Protein AF-A0A0F6W9D9-F1 (afdb_monomer_lite)

Sequence (257 aa):
MDTTDESSDTPKRSKRAVKAETTSAEASLATASETTEAAPSAETPAAPPAEITETAETEARVDAAPATTEPTESATAESAMAAESTSSPGTVPAEPISDRRRLQAELEALEKKQAELRRALTIADHPDLADAIRVVEGRAYAVTRAEAKMAQGLSKGEERRRETLEKKLSAARAKRDEIDAQIAELERELAPLGEERMRAFEQERRAALEALVSVLGAHDAAFAAAGIDVAALVPELARWTPELRTVAEEIVARGKA

Secondary structure (DSSP, 8-state):
---------------------------------------------------------------------------------------------S-HHHHHHHHHHHHHHHHHHHHHHHHHHHHHH-HHHHHHHHHHHHHHHHHHHHHHHHHT-S-HHHHHHHHHHHHHHHHHHHHHHHHHHHHHHHHHHHHHHHHHHHHHHHHHHHHHHHHHHHHHHHHHHHHHHHT--HHHH-HHHHHHHHHHHHHHHHHHHHTT-

Structure (mmCIF, N/CA/C/O backbone):
data_AF-A0A0F6W9D9-F1
#
_entry.id   AF-A0A0F6W9D9-F1
#
loop_
_atom_site.group_PDB
_atom_site.id
_atom_site.type_symbol
_atom_site.label_atom_id
_atom_site.label_alt_id
_atom_site.label_comp_id
_atom_site.label_asym_id
_atom_site.label_entity_id
_atom_site.label_seq_id
_atom_site.pdbx_PDB_ins_code
_atom_site.Cartn_x
_atom_site.Cartn_y
_atom_site.Cartn_z
_atom_site.occupancy
_atom_site.B_iso_or_equiv
_atom_site.auth_seq_id
_atom_site.auth_comp_id
_atom_site.auth_asym_id
_atom_site.auth_atom_id
_atom_site.pdbx_PDB_model_num
ATOM 1 N N . MET A 1 1 ? 63.233 5.229 36.877 1.00 42.25 1 MET A N 1
ATOM 2 C CA . MET A 1 1 ? 64.078 4.238 37.564 1.00 42.25 1 MET A CA 1
ATOM 3 C C . MET A 1 1 ? 63.132 3.139 38.002 1.00 42.25 1 MET A C 1
ATOM 5 O O . MET A 1 1 ? 62.477 3.276 39.022 1.00 42.25 1 MET A O 1
ATOM 9 N N . ASP A 1 2 ? 62.690 2.326 37.048 1.00 42.59 2 ASP A N 1
ATOM 10 C CA . ASP A 1 2 ? 63.390 1.107 36.607 1.00 42.59 2 ASP A CA 1
ATOM 11 C C . ASP A 1 2 ? 63.558 0.137 37.766 1.00 42.59 2 ASP A C 1
ATOM 13 O O . ASP A 1 2 ? 64.438 0.336 38.593 1.00 42.59 2 ASP A O 1
ATOM 17 N N . THR A 1 3 ? 62.700 -0.880 37.805 1.00 52.09 3 THR A N 1
ATOM 18 C CA . THR A 1 3 ? 63.117 -2.262 37.531 1.00 52.09 3 THR A CA 1
ATOM 19 C C . THR A 1 3 ? 61.879 -3.107 37.229 1.00 52.09 3 THR A C 1
ATOM 21 O O . THR A 1 3 ? 60.971 -3.227 38.050 1.00 52.09 3 THR A O 1
ATOM 24 N N . THR A 1 4 ? 61.863 -3.662 36.024 1.00 52.75 4 THR A N 1
ATOM 25 C CA . THR A 1 4 ? 61.185 -4.895 35.613 1.00 52.75 4 THR A CA 1
ATOM 26 C C . THR A 1 4 ? 61.525 -6.064 36.537 1.00 52.75 4 THR A C 1
ATOM 28 O O . THR A 1 4 ? 62.691 -6.215 36.893 1.00 52.75 4 THR A O 1
ATOM 31 N N . ASP A 1 5 ? 60.554 -6.935 36.820 1.00 55.94 5 ASP A N 1
ATOM 32 C CA . ASP A 1 5 ? 60.838 -8.366 36.928 1.00 55.94 5 ASP A CA 1
ATOM 33 C C . ASP A 1 5 ? 59.659 -9.202 36.420 1.00 55.94 5 ASP A C 1
ATOM 35 O O . ASP A 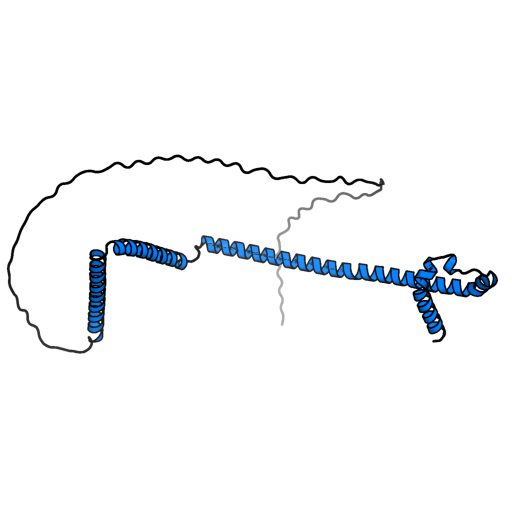1 5 ? 58.486 -8.831 36.496 1.00 55.94 5 ASP A O 1
ATOM 39 N N . GLU A 1 6 ? 60.056 -10.304 35.823 1.00 52.94 6 GLU A N 1
ATOM 40 C CA . GLU A 1 6 ? 59.440 -11.140 34.824 1.00 52.94 6 GLU A CA 1
ATOM 41 C C . GLU A 1 6 ? 59.172 -12.487 35.502 1.00 52.94 6 GLU A C 1
ATOM 43 O O . GLU A 1 6 ? 60.085 -13.115 36.035 1.00 52.94 6 GLU A O 1
ATOM 48 N N . SER A 1 7 ? 57.929 -12.973 35.525 1.00 56.75 7 SER A N 1
ATOM 49 C CA . SER A 1 7 ? 57.733 -14.394 35.813 1.00 56.75 7 SER A CA 1
ATOM 50 C C . SER A 1 7 ? 56.472 -14.968 35.191 1.00 56.75 7 SER A C 1
ATOM 52 O O . SER A 1 7 ? 55.336 -14.628 35.515 1.00 56.75 7 SER A O 1
ATOM 54 N N . SER A 1 8 ? 56.773 -15.857 34.258 1.00 49.19 8 SER A N 1
ATOM 55 C CA . SER A 1 8 ? 55.985 -16.878 33.598 1.00 49.19 8 SER A CA 1
ATOM 56 C C . SER A 1 8 ? 55.031 -17.656 34.505 1.00 49.19 8 SER A C 1
ATOM 58 O O . SER A 1 8 ? 55.469 -18.199 35.516 1.00 49.19 8 SER A O 1
ATOM 60 N N . ASP A 1 9 ? 53.806 -17.897 34.029 1.00 51.22 9 ASP A N 1
ATOM 61 C CA . ASP A 1 9 ? 53.290 -19.270 34.003 1.00 51.22 9 ASP A CA 1
ATOM 62 C C . ASP A 1 9 ? 52.214 -19.463 32.912 1.00 51.22 9 ASP A C 1
ATOM 64 O O . ASP A 1 9 ? 51.208 -18.759 32.833 1.00 51.22 9 ASP A O 1
ATOM 68 N N . THR A 1 10 ? 52.449 -20.446 32.048 1.00 46.94 10 THR A N 1
ATOM 69 C CA . THR A 1 10 ? 51.483 -21.091 31.138 1.00 46.94 10 THR A CA 1
ATOM 70 C C . THR A 1 10 ? 51.564 -22.574 31.498 1.00 46.94 10 THR A C 1
ATOM 72 O O . THR A 1 10 ? 52.684 -23.024 31.736 1.00 46.94 10 THR A O 1
ATOM 75 N N . PRO A 1 11 ? 50.485 -23.395 31.470 1.00 52.28 11 PRO A N 1
ATOM 76 C CA . PRO A 1 11 ? 49.778 -23.672 30.210 1.00 52.28 11 PRO A CA 1
ATOM 77 C C . PRO A 1 11 ? 48.315 -24.170 30.332 1.00 52.28 11 PRO A C 1
ATOM 79 O O . PRO A 1 11 ? 47.864 -24.628 31.377 1.00 52.28 11 PRO A O 1
ATOM 82 N N . LYS A 1 12 ? 47.602 -24.247 29.195 1.00 47.41 12 LYS A N 1
ATOM 83 C CA . LYS A 1 12 ? 46.875 -25.479 28.814 1.00 47.41 12 LYS A CA 1
ATOM 84 C C . LYS A 1 12 ? 46.504 -25.517 27.326 1.00 47.41 12 LYS A C 1
ATOM 86 O O . LYS A 1 12 ? 45.570 -24.879 26.854 1.00 47.41 12 LYS A O 1
ATOM 91 N N . ARG A 1 13 ? 47.278 -26.354 26.625 1.00 42.94 13 ARG A N 1
ATOM 92 C CA . ARG A 1 13 ? 46.969 -27.101 25.392 1.00 42.94 13 ARG A CA 1
ATOM 93 C C . ARG A 1 13 ? 45.484 -27.503 25.320 1.00 42.94 13 ARG A C 1
ATOM 95 O O . ARG A 1 13 ? 44.950 -28.033 26.284 1.00 42.94 13 ARG A O 1
ATOM 102 N N . SER A 1 14 ? 44.784 -27.211 24.226 1.00 39.94 14 SER A N 1
ATOM 103 C CA . SER A 1 14 ? 44.828 -27.891 22.915 1.00 39.94 14 SER A CA 1
ATOM 104 C C . SER A 1 14 ? 43.924 -29.128 22.846 1.00 39.94 14 SER A C 1
ATOM 106 O O . SER A 1 14 ? 44.249 -30.172 23.404 1.00 39.94 14 SER A O 1
ATOM 108 N N . LYS A 1 15 ? 42.833 -29.014 22.079 1.00 50.06 15 LYS A N 1
ATOM 109 C CA . LYS A 1 15 ? 42.258 -30.105 21.278 1.00 50.06 15 LYS A CA 1
ATOM 110 C C . LYS A 1 15 ? 41.772 -29.529 19.946 1.00 50.06 15 LYS A C 1
ATOM 112 O O . LYS A 1 15 ? 40.650 -29.055 19.823 1.00 50.06 15 LYS A O 1
ATOM 117 N N . ARG A 1 16 ? 42.666 -29.565 18.954 1.00 41.44 16 ARG A N 1
ATOM 118 C CA . ARG A 1 16 ? 42.315 -29.598 17.530 1.00 41.44 16 ARG A CA 1
ATOM 119 C C . ARG A 1 16 ? 41.740 -30.982 17.222 1.00 41.44 16 ARG A C 1
ATOM 121 O O . ARG A 1 16 ? 42.362 -31.980 17.576 1.00 41.44 16 ARG A O 1
ATOM 128 N N . ALA A 1 17 ? 40.618 -31.027 16.515 1.00 46.22 17 ALA A N 1
ATOM 129 C CA . ALA A 1 17 ? 40.247 -32.167 15.690 1.00 46.22 17 ALA A CA 1
ATOM 130 C C . ALA A 1 17 ? 40.431 -31.732 14.232 1.00 46.22 17 ALA A C 1
ATOM 132 O O . ALA A 1 17 ? 39.716 -30.865 13.740 1.00 46.22 17 ALA A O 1
ATOM 133 N N . VAL A 1 18 ? 41.456 -32.296 13.597 1.00 42.47 18 VAL A N 1
ATOM 134 C CA . VAL A 1 18 ? 41.724 -32.230 12.160 1.00 42.47 18 VAL A CA 1
ATOM 135 C C . VAL A 1 18 ? 41.416 -33.614 11.600 1.00 42.47 18 VAL A C 1
ATOM 137 O O . VAL A 1 18 ? 41.909 -34.616 12.115 1.00 42.47 18 VAL A O 1
ATOM 140 N N . LYS A 1 19 ? 40.590 -33.650 10.560 1.00 47.88 19 LYS A N 1
ATOM 141 C CA . LYS A 1 19 ? 40.351 -34.770 9.640 1.00 47.88 19 LYS A CA 1
ATOM 142 C C . LYS A 1 19 ? 39.768 -34.111 8.383 1.00 47.88 19 LYS A C 1
ATOM 144 O O . LYS A 1 19 ? 38.860 -33.308 8.542 1.00 47.88 19 LYS A O 1
ATOM 149 N N . ALA A 1 20 ? 40.163 -34.341 7.143 1.00 45.94 20 ALA A N 1
ATOM 150 C CA . ALA A 1 20 ? 41.325 -34.921 6.481 1.00 45.94 20 ALA A CA 1
ATOM 151 C C . ALA A 1 20 ? 41.146 -34.500 5.001 1.00 45.94 20 ALA A C 1
ATOM 153 O O . ALA A 1 20 ? 40.030 -34.594 4.492 1.00 45.94 20 ALA A O 1
ATOM 154 N N . GLU A 1 21 ? 42.192 -33.998 4.341 1.00 41.12 21 GLU A N 1
ATOM 155 C CA . GLU A 1 21 ? 42.227 -33.751 2.888 1.00 41.12 21 GLU A CA 1
ATOM 156 C C . GLU A 1 21 ? 42.462 -35.049 2.112 1.00 41.12 21 GLU A C 1
ATOM 158 O O . GLU A 1 21 ? 43.331 -35.826 2.506 1.00 41.12 21 GLU A O 1
ATOM 163 N N . THR A 1 22 ? 41.762 -35.239 0.988 1.00 39.16 22 THR A N 1
ATOM 164 C CA . THR A 1 22 ? 42.160 -35.958 -0.257 1.00 39.16 22 THR A CA 1
ATOM 165 C C . THR A 1 22 ? 40.945 -35.854 -1.208 1.00 39.16 22 THR A C 1
ATOM 167 O O . THR A 1 22 ? 39.835 -36.088 -0.750 1.00 39.16 22 THR A O 1
ATOM 170 N N . THR A 1 23 ? 40.970 -35.498 -2.497 1.00 42.25 23 THR A N 1
ATOM 171 C CA . THR A 1 23 ? 42.022 -35.233 -3.492 1.00 42.25 23 THR A CA 1
ATOM 172 C C . THR A 1 23 ? 41.393 -34.556 -4.719 1.00 42.25 23 THR A C 1
ATOM 174 O O . THR A 1 23 ? 40.203 -34.707 -4.981 1.00 42.25 23 THR A O 1
ATOM 177 N N . SER A 1 24 ? 42.242 -33.850 -5.463 1.00 37.69 24 SER A N 1
ATOM 178 C CA . SER A 1 24 ? 42.043 -33.225 -6.777 1.00 37.69 24 SER A CA 1
ATOM 179 C C . SER A 1 24 ? 41.783 -34.217 -7.928 1.00 37.69 24 SER A C 1
ATOM 181 O O . SER A 1 24 ? 42.313 -35.326 -7.873 1.00 37.69 24 SER A O 1
ATOM 183 N N . ALA A 1 25 ? 41.047 -33.771 -8.960 1.00 36.66 25 ALA A N 1
ATOM 184 C CA . ALA A 1 25 ? 41.239 -33.983 -10.416 1.00 36.66 25 ALA A CA 1
ATOM 185 C C . ALA A 1 25 ? 39.865 -33.934 -11.133 1.00 36.66 25 ALA A C 1
ATOM 187 O O . ALA A 1 25 ? 38.975 -34.708 -10.807 1.00 36.66 25 ALA A O 1
ATOM 188 N N . GLU A 1 26 ? 39.539 -32.892 -11.899 1.00 38.12 26 GLU A N 1
ATOM 189 C CA . GLU A 1 26 ? 39.883 -32.640 -13.314 1.00 38.12 26 GLU A CA 1
ATOM 190 C C . GLU A 1 26 ? 38.915 -33.287 -14.330 1.00 38.12 26 GLU A C 1
ATOM 192 O O . GLU A 1 26 ? 38.565 -34.457 -14.226 1.00 38.12 26 GLU A O 1
ATOM 197 N N . ALA A 1 27 ? 38.592 -32.486 -15.355 1.00 37.72 27 ALA A N 1
ATOM 198 C CA . ALA A 1 27 ? 38.225 -32.864 -16.724 1.00 37.72 27 ALA A CA 1
ATOM 199 C C . ALA A 1 27 ? 36.752 -33.201 -17.094 1.00 37.72 27 ALA A C 1
ATOM 201 O O . ALA A 1 27 ? 36.256 -34.305 -16.911 1.00 37.72 27 ALA A O 1
ATOM 202 N N . SER A 1 28 ? 36.175 -32.242 -17.837 1.00 35.31 28 SER A N 1
ATOM 203 C CA . SER A 1 28 ? 35.716 -32.407 -19.235 1.00 35.31 28 SER A CA 1
ATOM 204 C C . SER A 1 28 ? 34.257 -32.767 -19.569 1.00 35.31 28 SER A C 1
ATOM 206 O O . SER A 1 28 ? 33.776 -33.861 -19.313 1.00 35.31 28 SER A O 1
ATOM 208 N N . LEU A 1 29 ? 33.649 -31.810 -20.292 1.00 37.75 29 LEU A N 1
ATOM 209 C CA . LEU A 1 29 ? 32.844 -31.910 -21.526 1.00 37.75 29 LEU A CA 1
ATOM 210 C C . LEU A 1 29 ? 31.838 -33.064 -21.720 1.00 37.75 29 LEU A C 1
ATOM 212 O O . LEU A 1 29 ? 32.233 -34.208 -21.905 1.00 37.75 29 LEU A O 1
ATOM 216 N N . ALA A 1 30 ? 30.574 -32.682 -21.951 1.00 37.72 30 ALA A N 1
ATOM 217 C CA . ALA A 1 30 ? 29.708 -33.136 -23.061 1.00 37.72 30 ALA A CA 1
ATOM 218 C C . ALA A 1 30 ? 28.400 -32.304 -23.018 1.00 37.72 30 ALA A C 1
ATOM 220 O O . ALA A 1 30 ? 27.735 -32.277 -21.990 1.00 37.72 30 ALA A O 1
ATOM 221 N N . THR A 1 31 ? 28.122 -31.384 -23.951 1.00 36.59 31 THR A N 1
ATOM 222 C CA . THR A 1 31 ? 27.435 -31.566 -25.256 1.00 36.59 31 THR A CA 1
ATOM 223 C C . THR A 1 31 ? 26.086 -32.294 -25.199 1.00 36.59 31 THR A C 1
ATOM 225 O O . THR A 1 31 ? 26.075 -33.508 -25.032 1.00 36.59 31 THR A O 1
ATOM 228 N N . ALA A 1 32 ? 24.993 -31.552 -25.432 1.00 40.47 32 ALA A N 1
ATOM 229 C CA . ALA A 1 32 ? 23.774 -31.913 -26.190 1.00 40.47 32 ALA A CA 1
ATOM 230 C C . ALA A 1 32 ? 22.752 -30.766 -25.997 1.00 40.47 32 ALA A C 1
ATOM 232 O O . ALA A 1 32 ? 22.426 -30.435 -24.862 1.00 40.47 32 ALA A O 1
ATOM 233 N N . SER A 1 33 ? 22.474 -29.958 -27.026 1.00 41.03 33 SER A N 1
ATOM 234 C CA . SER A 1 33 ? 21.369 -30.122 -28.003 1.00 41.03 33 SER A CA 1
ATOM 235 C C . SER A 1 33 ? 20.051 -29.520 -27.476 1.00 41.03 33 SER A C 1
ATOM 237 O O . SER A 1 33 ? 19.612 -29.848 -26.384 1.00 41.03 33 SER A O 1
ATOM 239 N N . GLU A 1 34 ? 19.543 -28.451 -28.101 1.00 37.09 34 GLU A N 1
ATOM 240 C CA . GLU A 1 34 ? 18.621 -28.482 -29.264 1.00 37.09 34 GLU A CA 1
ATOM 241 C C . GLU A 1 34 ? 17.162 -28.633 -28.771 1.00 37.09 34 GLU A C 1
ATOM 243 O O . GLU A 1 34 ? 16.808 -29.655 -28.202 1.00 37.09 34 GLU A O 1
ATOM 248 N N . THR A 1 35 ? 16.396 -27.540 -28.660 1.00 34.41 35 THR A N 1
ATOM 249 C CA . THR A 1 35 ? 15.447 -26.972 -29.656 1.00 34.41 35 THR A CA 1
ATOM 250 C C . THR A 1 35 ? 14.011 -27.412 -29.372 1.00 34.41 35 THR A C 1
ATOM 252 O O . THR A 1 35 ? 13.761 -28.601 -29.204 1.00 34.41 35 THR A O 1
ATOM 255 N N . THR A 1 36 ? 13.078 -26.446 -29.480 1.00 35.25 36 THR A N 1
ATOM 256 C CA . THR A 1 36 ? 11.618 -26.622 -29.704 1.00 35.25 36 THR A CA 1
ATOM 257 C C . THR A 1 36 ? 10.857 -27.314 -28.559 1.00 35.25 36 THR A C 1
ATOM 259 O O . THR A 1 36 ? 11.402 -28.125 -27.836 1.00 35.25 36 THR A O 1
ATOM 262 N N . GLU A 1 37 ? 9.586 -27.098 -28.250 1.00 32.94 37 GLU A N 1
ATOM 263 C CA . GLU A 1 37 ? 8.440 -26.354 -28.772 1.00 32.94 37 GLU A CA 1
ATOM 264 C C . GLU A 1 37 ? 7.301 -26.649 -27.770 1.00 32.94 37 GLU A C 1
ATOM 266 O O . GLU A 1 37 ? 7.414 -27.549 -26.939 1.00 32.94 37 GLU A O 1
ATOM 271 N N . ALA A 1 38 ? 6.190 -25.932 -27.908 1.00 36.50 38 ALA A N 1
ATOM 272 C CA . ALA A 1 38 ? 4.871 -26.280 -27.382 1.00 36.50 38 ALA A CA 1
ATOM 273 C C . ALA A 1 38 ? 4.600 -25.994 -25.894 1.00 36.50 38 ALA A C 1
ATOM 275 O O . ALA A 1 38 ? 4.837 -26.783 -24.981 1.00 36.50 38 ALA A O 1
ATOM 276 N N . ALA A 1 39 ? 3.913 -24.866 -25.709 1.00 44.94 39 ALA A N 1
ATOM 277 C CA . ALA A 1 39 ? 2.849 -24.743 -24.726 1.00 44.94 39 ALA A CA 1
ATOM 278 C C . ALA A 1 39 ? 1.855 -25.916 -24.827 1.00 44.94 39 ALA A C 1
ATOM 280 O O . ALA A 1 39 ? 1.562 -26.396 -25.927 1.00 44.94 39 ALA A O 1
ATOM 281 N N . PRO A 1 40 ? 1.227 -26.268 -23.700 1.00 49.50 40 PRO A N 1
ATOM 282 C CA . PRO A 1 40 ? -0.218 -26.406 -23.746 1.00 49.50 40 PRO A CA 1
ATOM 283 C C . PRO A 1 40 ? -0.927 -25.551 -22.694 1.00 49.50 40 PRO A C 1
ATOM 285 O O . PRO A 1 40 ? -0.467 -25.321 -21.577 1.00 49.50 40 PRO A O 1
ATOM 288 N N . SER A 1 41 ? -2.081 -25.080 -23.141 1.00 37.88 41 SER A N 1
ATOM 289 C CA . SER A 1 41 ? -3.129 -24.376 -22.428 1.00 37.88 41 SER A CA 1
ATOM 290 C C . SER A 1 41 ? -3.594 -25.051 -21.136 1.00 37.88 41 SER A C 1
ATOM 292 O O . SER A 1 41 ? -3.641 -26.270 -21.042 1.00 37.88 41 SER A O 1
ATOM 294 N N . ALA A 1 42 ? -4.090 -24.184 -20.251 1.00 38.53 42 ALA A N 1
ATOM 295 C CA . ALA A 1 42 ? -5.292 -24.339 -19.433 1.00 38.53 42 ALA A CA 1
ATOM 296 C C . ALA A 1 42 ? -5.405 -25.561 -18.509 1.00 38.53 42 ALA A C 1
ATOM 298 O O . ALA A 1 42 ? -5.755 -26.645 -18.949 1.00 38.53 42 ALA A O 1
ATOM 299 N N . GLU A 1 43 ? -5.375 -25.301 -17.198 1.00 35.22 43 GLU A N 1
ATOM 300 C CA . GLU A 1 43 ? -6.417 -25.845 -16.323 1.00 35.22 43 GLU A CA 1
ATOM 301 C C . GLU A 1 43 ? -6.582 -25.002 -15.052 1.00 35.22 43 GLU A C 1
ATOM 303 O O . GLU A 1 43 ? -5.709 -24.907 -14.192 1.00 35.22 43 GLU A O 1
ATOM 308 N N . THR A 1 44 ? -7.736 -24.346 -14.968 1.00 49.00 44 THR A N 1
ATOM 309 C CA . THR A 1 44 ? -8.324 -23.819 -13.739 1.00 49.00 44 THR A CA 1
ATOM 310 C C . THR A 1 44 ? -8.846 -24.997 -12.916 1.00 49.00 44 THR A C 1
ATOM 312 O O . THR A 1 44 ? -9.711 -25.712 -13.420 1.00 49.00 44 THR A O 1
ATOM 315 N N . PRO A 1 45 ? -8.451 -25.182 -11.647 1.00 44.78 45 PRO A N 1
ATOM 316 C CA . PRO A 1 45 ? -9.227 -26.016 -10.750 1.00 44.78 45 PRO A CA 1
ATOM 317 C C . PRO A 1 45 ? -10.331 -25.170 -10.112 1.00 44.78 45 PRO A C 1
ATOM 319 O O . PRO A 1 45 ? -10.100 -24.270 -9.302 1.00 44.78 45 PRO A O 1
ATOM 322 N N . ALA A 1 46 ? -11.548 -25.479 -10.546 1.00 35.16 46 ALA A N 1
ATOM 323 C CA . ALA A 1 46 ? -12.801 -25.077 -9.945 1.00 35.16 46 ALA A CA 1
ATOM 324 C C . ALA A 1 46 ? -12.902 -25.526 -8.475 1.00 35.16 46 ALA A C 1
ATOM 326 O O . ALA A 1 46 ? -12.424 -26.593 -8.089 1.00 35.16 46 ALA A O 1
ATOM 327 N N . ALA A 1 47 ? -13.591 -24.709 -7.679 1.00 45.59 47 ALA A N 1
ATOM 328 C CA . ALA A 1 47 ? -14.129 -25.084 -6.377 1.00 45.59 47 ALA A CA 1
ATOM 329 C C . ALA A 1 47 ? -15.115 -26.261 -6.489 1.00 45.59 47 ALA A C 1
ATOM 331 O O . ALA A 1 47 ? -15.829 -26.370 -7.489 1.00 45.59 47 ALA A O 1
ATOM 332 N N . PRO A 1 48 ? -15.213 -27.092 -5.440 1.00 56.31 48 PRO A N 1
ATOM 333 C CA . PRO A 1 48 ? -16.538 -27.485 -4.939 1.00 56.31 48 PRO A CA 1
ATOM 334 C C . PRO A 1 48 ? -16.544 -27.687 -3.396 1.00 56.31 48 PRO A C 1
ATOM 336 O O . PRO A 1 48 ? -15.509 -27.534 -2.751 1.00 56.31 48 PRO A O 1
ATOM 339 N N . PRO A 1 49 ? -17.666 -28.088 -2.773 1.00 49.41 49 PRO A N 1
ATOM 340 C CA . PRO A 1 49 ? -18.880 -27.312 -2.554 1.00 49.41 49 PRO A CA 1
ATOM 341 C C . PRO A 1 49 ? -19.176 -27.131 -1.048 1.00 49.41 49 PRO A C 1
ATOM 343 O O . PRO A 1 49 ? -18.552 -27.733 -0.177 1.00 49.41 49 PRO A O 1
ATOM 346 N N . ALA A 1 50 ? -20.172 -26.299 -0.749 1.00 43.28 50 ALA A N 1
ATOM 347 C CA . ALA A 1 50 ? -20.822 -26.274 0.553 1.00 43.28 50 ALA A CA 1
ATOM 348 C C . ALA A 1 50 ? -21.604 -27.579 0.782 1.00 43.28 50 ALA A C 1
ATOM 350 O O . ALA A 1 50 ? -22.413 -27.953 -0.065 1.00 43.28 50 ALA A O 1
ATOM 351 N N . GLU A 1 51 ? -21.427 -28.204 1.946 1.00 37.69 51 GLU A N 1
ATOM 352 C CA . GLU A 1 51 ? -22.400 -29.136 2.515 1.00 37.69 51 GLU A CA 1
ATOM 353 C C . GLU A 1 51 ? -22.738 -28.728 3.949 1.00 37.69 51 GLU A C 1
ATOM 355 O O . GLU A 1 51 ? -21.882 -28.434 4.785 1.00 37.69 51 GLU A O 1
ATOM 360 N N . ILE A 1 52 ? -24.045 -28.655 4.156 1.00 41.19 52 ILE A N 1
ATOM 361 C CA . ILE A 1 52 ? -24.771 -28.297 5.359 1.00 41.19 52 ILE A CA 1
ATOM 362 C C . ILE A 1 52 ? -25.073 -29.618 6.066 1.00 41.19 52 ILE A C 1
ATOM 364 O O . ILE A 1 52 ? -25.687 -30.494 5.465 1.00 41.19 52 ILE A O 1
ATOM 368 N N . THR A 1 53 ? -24.717 -29.744 7.342 1.00 41.62 53 THR A N 1
ATOM 369 C CA . THR A 1 53 ? -25.388 -30.689 8.244 1.00 41.62 53 THR A CA 1
ATOM 370 C C . THR A 1 53 ? -25.856 -29.946 9.479 1.00 41.62 53 THR A C 1
ATOM 372 O O . THR A 1 53 ? -25.104 -29.640 10.403 1.00 41.62 53 THR A O 1
ATOM 375 N N . GLU A 1 54 ? -27.137 -29.628 9.395 1.00 36.88 54 GLU A N 1
ATOM 376 C CA . GLU A 1 54 ? -28.096 -29.360 10.445 1.00 36.88 54 GLU A CA 1
ATOM 377 C C . GLU A 1 54 ? -28.295 -30.625 11.299 1.00 36.88 54 GLU A C 1
ATOM 379 O O . GLU A 1 54 ? -28.589 -31.695 10.772 1.00 36.88 54 GLU A O 1
ATOM 384 N N . THR A 1 55 ? -28.163 -30.499 12.618 1.00 39.09 55 THR A N 1
ATOM 385 C CA . THR A 1 55 ? -28.860 -31.365 13.579 1.00 39.09 55 THR A CA 1
ATOM 386 C C . THR A 1 55 ? -29.398 -30.481 14.693 1.00 39.09 55 THR A C 1
ATOM 388 O O . THR A 1 55 ? -28.651 -30.016 15.557 1.00 39.09 55 THR A O 1
ATOM 391 N N . ALA A 1 56 ? -30.699 -30.226 14.617 1.00 37.25 56 ALA A N 1
ATOM 392 C CA . ALA A 1 56 ? -31.548 -29.842 15.730 1.00 37.25 56 ALA A CA 1
ATOM 393 C C . ALA A 1 56 ? -31.993 -31.108 16.485 1.00 37.25 56 ALA A C 1
ATOM 395 O O . ALA A 1 56 ? -32.231 -32.124 15.842 1.00 37.25 56 ALA A O 1
ATOM 396 N N . GLU A 1 57 ? -32.100 -31.036 17.814 1.00 36.38 57 GLU A N 1
ATOM 397 C CA . GLU A 1 57 ? -33.276 -31.446 18.616 1.00 36.38 57 GLU A CA 1
ATOM 398 C C . GLU A 1 57 ? -32.961 -31.210 20.113 1.00 36.38 57 GLU A C 1
ATOM 400 O O . GLU A 1 57 ? -31.912 -31.626 20.595 1.00 36.38 57 GLU A O 1
ATOM 405 N N . THR A 1 58 ? -33.594 -30.256 20.809 1.00 36.28 58 THR A N 1
ATOM 406 C CA . THR A 1 58 ? -34.902 -30.244 21.520 1.00 36.28 58 THR A CA 1
ATOM 407 C C . THR A 1 58 ? -35.029 -31.188 22.723 1.00 36.28 58 THR A C 1
ATOM 409 O O . THR A 1 58 ? -34.894 -32.390 22.570 1.00 36.28 58 THR A O 1
ATOM 412 N N . GLU A 1 59 ? -35.336 -30.589 23.889 1.00 40.47 59 GLU A N 1
ATOM 413 C CA . GLU A 1 59 ? -36.233 -31.011 25.001 1.00 40.47 59 GLU A CA 1
ATOM 414 C C . GLU A 1 59 ? -35.693 -30.397 26.318 1.00 40.47 59 GLU A C 1
ATOM 416 O O . GLU A 1 59 ? -34.618 -30.745 26.789 1.00 40.47 59 GLU A O 1
ATOM 421 N N . ALA A 1 60 ? -36.221 -29.304 26.881 1.00 40.44 60 ALA A N 1
ATOM 422 C CA . ALA A 1 60 ? -37.556 -29.060 27.438 1.00 40.44 60 ALA A CA 1
ATOM 423 C C . ALA A 1 60 ? -37.989 -30.090 28.497 1.00 40.44 60 ALA A C 1
ATOM 425 O O . ALA A 1 60 ? -38.557 -31.119 28.157 1.00 40.44 60 ALA A O 1
ATOM 426 N N . ARG A 1 61 ? -37.846 -29.749 29.790 1.00 30.89 61 ARG A N 1
ATOM 427 C CA . ARG A 1 61 ? -38.835 -30.152 30.802 1.00 30.89 61 ARG A CA 1
ATOM 428 C C . ARG A 1 61 ? -38.885 -29.202 31.999 1.00 30.89 61 ARG A C 1
ATOM 430 O O . ARG A 1 61 ? -37.956 -29.098 32.794 1.00 30.89 61 ARG A O 1
ATOM 437 N N . VAL A 1 62 ? -40.022 -28.523 32.073 1.00 39.03 62 VAL A N 1
ATOM 438 C CA . VAL A 1 62 ? -40.612 -27.864 33.237 1.00 39.03 62 VAL A CA 1
ATOM 439 C C . VAL A 1 62 ? -41.402 -28.924 34.009 1.00 39.03 62 VAL A C 1
ATOM 441 O O . VAL A 1 62 ? -42.116 -29.699 33.385 1.00 39.03 62 VAL A O 1
ATOM 444 N N . ASP A 1 63 ? -41.314 -28.920 35.335 1.00 33.06 63 ASP A N 1
ATOM 445 C CA . ASP A 1 63 ? -42.338 -29.436 36.258 1.00 33.06 63 ASP A CA 1
ATOM 446 C C . ASP A 1 63 ? -42.248 -28.513 37.495 1.00 33.06 63 ASP A C 1
ATOM 448 O O . ASP A 1 63 ? -41.211 -28.436 38.149 1.00 33.06 63 ASP A O 1
ATOM 452 N N . ALA A 1 64 ? -43.103 -27.492 37.597 1.00 32.66 64 ALA A N 1
ATOM 453 C CA . ALA A 1 64 ? -44.433 -27.519 38.215 1.00 32.66 64 ALA A CA 1
ATOM 454 C C . ALA A 1 64 ? -44.385 -27.680 39.752 1.00 32.66 64 ALA A C 1
ATOM 456 O O . ALA A 1 64 ? -44.035 -28.727 40.287 1.00 32.66 64 ALA A O 1
ATOM 457 N N . ALA A 1 65 ? -44.764 -26.596 40.443 1.00 39.94 65 ALA A N 1
ATOM 458 C CA . ALA A 1 65 ? -45.096 -26.526 41.873 1.00 39.94 65 ALA A CA 1
ATOM 459 C C . ALA A 1 65 ? -46.323 -27.417 42.215 1.00 39.94 65 ALA A C 1
ATOM 461 O O . ALA A 1 65 ? -46.935 -27.942 41.280 1.00 39.94 65 ALA A O 1
ATOM 462 N N . PRO A 1 66 ? -46.763 -27.566 43.492 1.00 49.31 66 PRO A N 1
ATOM 463 C CA . PRO A 1 66 ? -47.600 -26.506 44.094 1.00 49.31 66 PRO A CA 1
ATOM 464 C C . PRO A 1 66 ? -47.653 -26.408 45.647 1.00 49.31 66 PRO A C 1
ATOM 466 O O . PRO A 1 66 ? -47.203 -27.286 46.374 1.00 49.31 66 PRO A O 1
ATOM 469 N N . ALA A 1 67 ? -48.363 -25.351 46.075 1.00 34.97 67 ALA A N 1
ATOM 470 C CA . ALA A 1 67 ? -49.166 -25.166 47.301 1.00 34.97 67 ALA A CA 1
ATOM 471 C C . ALA A 1 67 ? -48.432 -24.774 48.605 1.00 34.97 67 ALA A C 1
ATOM 473 O O . ALA A 1 67 ? -47.575 -25.497 49.092 1.00 34.97 67 ALA A O 1
ATOM 474 N N . THR A 1 68 ? -48.619 -23.555 49.135 1.00 36.81 68 THR A N 1
ATOM 475 C CA . THR A 1 68 ? -49.808 -22.984 49.829 1.00 36.81 68 THR A CA 1
ATOM 476 C C . THR A 1 68 ? -49.957 -23.506 51.257 1.00 36.81 68 THR A C 1
ATOM 478 O O . THR A 1 68 ? -50.356 -24.649 51.419 1.00 36.81 68 THR A O 1
ATOM 481 N N . THR A 1 69 ? -49.721 -22.629 52.245 1.00 39.56 69 THR A N 1
ATOM 482 C CA . THR A 1 69 ? -50.605 -22.334 53.400 1.00 39.56 69 THR A CA 1
ATOM 483 C C . THR A 1 69 ? -49.963 -21.256 54.297 1.00 39.56 69 THR A C 1
ATOM 485 O O . THR A 1 69 ? -48.964 -21.515 54.961 1.00 39.56 69 THR A O 1
ATOM 488 N N . GLU A 1 70 ? -50.559 -20.058 54.318 1.00 37.75 70 GLU A N 1
ATOM 489 C CA . GLU A 1 70 ? -50.728 -19.217 55.527 1.00 37.75 70 GLU A CA 1
ATOM 490 C C . GLU A 1 70 ? -51.591 -19.995 56.573 1.00 37.75 70 GLU A C 1
ATOM 492 O O . GLU A 1 70 ? -52.154 -21.015 56.157 1.00 37.75 70 GLU A O 1
ATOM 497 N N . PRO A 1 71 ? -51.811 -19.587 57.858 1.00 49.25 71 PRO A N 1
ATOM 498 C CA . PRO A 1 71 ? -51.858 -18.194 58.345 1.00 49.25 71 PRO A CA 1
ATOM 499 C C . PRO A 1 71 ? -51.513 -17.922 59.844 1.00 49.25 71 PRO A C 1
ATOM 501 O O . PRO A 1 71 ? -51.196 -18.837 60.595 1.00 49.25 71 PRO A O 1
ATOM 504 N N . THR A 1 72 ? -51.636 -16.630 60.218 1.00 36.22 72 THR A N 1
ATOM 505 C CA . THR A 1 72 ? -51.997 -16.030 61.542 1.00 36.22 72 THR A CA 1
ATOM 506 C C . THR A 1 72 ? -51.083 -16.320 62.759 1.00 36.22 72 THR A C 1
ATOM 508 O O . THR A 1 72 ? -50.558 -17.405 62.920 1.00 36.22 72 THR A O 1
ATOM 511 N N . GLU A 1 73 ? -50.810 -15.410 63.704 1.00 34.66 73 GLU A N 1
ATOM 512 C CA . GLU A 1 73 ? -51.716 -14.501 64.415 1.00 34.66 73 GLU A CA 1
ATOM 513 C C . GLU A 1 73 ? -50.919 -13.501 65.297 1.00 34.66 73 GLU A C 1
ATOM 515 O O . GLU A 1 73 ? -49.844 -13.845 65.776 1.00 34.66 73 GLU A O 1
ATOM 520 N N . SER A 1 74 ? -51.469 -12.283 65.453 1.00 38.47 74 SER A N 1
ATOM 521 C CA . SER A 1 74 ? -51.594 -11.403 66.647 1.00 38.47 74 SER A CA 1
ATOM 522 C C . SER A 1 74 ? -50.530 -11.444 67.776 1.00 38.47 74 SER A C 1
ATOM 524 O O . SER A 1 74 ? -50.029 -12.488 68.149 1.00 38.47 74 SER A O 1
ATOM 526 N N . ALA A 1 75 ? -50.189 -10.378 68.508 1.00 35.47 75 ALA A N 1
ATOM 527 C CA . ALA A 1 75 ? -50.937 -9.189 68.914 1.00 35.47 75 ALA A CA 1
ATOM 528 C C . ALA A 1 75 ? -49.989 -8.194 69.651 1.00 35.47 75 ALA A C 1
ATOM 530 O O . ALA A 1 75 ? -48.964 -8.616 70.177 1.00 35.47 75 ALA A O 1
ATOM 531 N N . THR A 1 76 ? -50.371 -6.904 69.681 1.00 34.28 76 THR A N 1
ATOM 532 C CA . THR A 1 76 ? -50.404 -5.921 70.814 1.00 34.28 76 THR A CA 1
ATOM 533 C C . THR A 1 76 ? -49.647 -6.245 72.124 1.00 34.28 76 THR A C 1
ATOM 535 O O . THR A 1 76 ? -49.651 -7.385 72.555 1.00 34.28 76 THR A O 1
ATOM 538 N N . ALA A 1 77 ? -49.092 -5.335 72.938 1.00 38.50 77 ALA A N 1
ATOM 539 C CA . ALA A 1 77 ? -49.313 -3.911 73.241 1.00 38.50 77 ALA A CA 1
ATOM 540 C C . ALA A 1 77 ? -48.103 -3.435 74.114 1.00 38.50 77 ALA A C 1
ATOM 542 O O . ALA A 1 77 ? -47.474 -4.264 74.760 1.00 38.50 77 ALA A O 1
ATOM 543 N N . GLU A 1 78 ? -47.627 -2.185 74.043 1.00 36.88 78 GLU A N 1
ATOM 544 C CA . GLU A 1 78 ? -47.950 -1.058 74.953 1.00 36.88 78 GLU A CA 1
ATOM 545 C C . GLU A 1 78 ? -46.923 -0.806 76.091 1.00 36.88 78 GLU A C 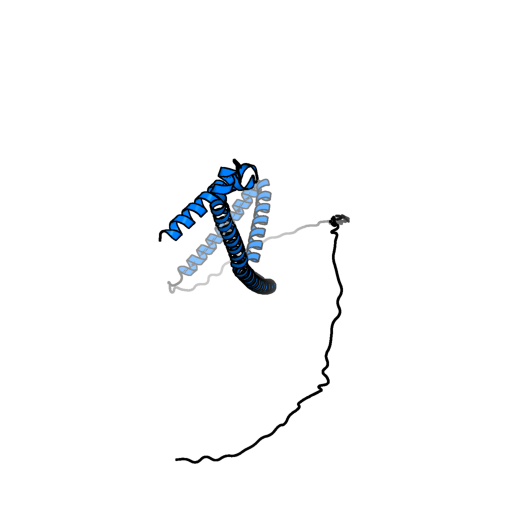1
ATOM 547 O O . GLU A 1 78 ? -46.383 -1.721 76.699 1.00 36.88 78 GLU A O 1
ATOM 552 N N . SER A 1 79 ? -46.753 0.488 76.396 1.00 37.91 79 SER A N 1
ATOM 553 C CA . SER A 1 79 ? -46.304 1.100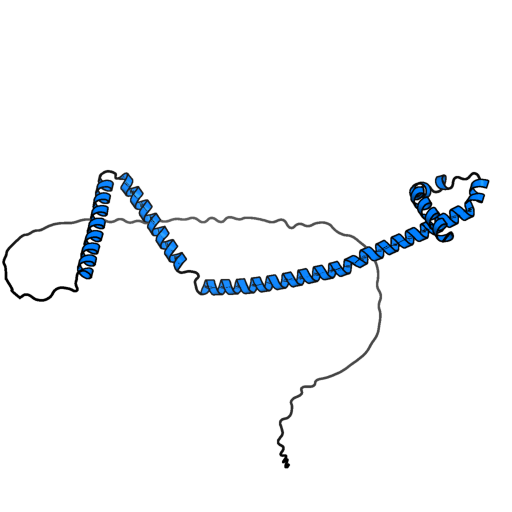 77.663 1.00 37.91 79 SER A CA 1
ATOM 554 C C . SER A 1 79 ? -44.819 1.428 77.925 1.00 37.91 79 SER A C 1
ATOM 556 O O . SER A 1 79 ? -44.033 0.623 78.404 1.00 37.91 79 SER A O 1
ATOM 558 N N . ALA A 1 80 ? -44.532 2.722 77.722 1.00 40.94 80 ALA A N 1
ATOM 559 C CA . ALA A 1 80 ? -44.336 3.732 78.777 1.00 40.94 80 ALA A CA 1
ATOM 560 C C . ALA A 1 80 ? -42.967 3.942 79.475 1.00 40.94 80 ALA A C 1
ATOM 562 O O . ALA A 1 80 ? -42.347 3.046 80.030 1.00 40.94 80 ALA A O 1
ATOM 563 N N . MET A 1 81 ? -42.676 5.250 79.574 1.00 40.81 81 MET A N 1
ATOM 564 C CA . MET A 1 81 ? -41.935 6.005 80.600 1.00 40.81 81 MET A CA 1
ATOM 565 C C . MET A 1 81 ? -40.399 6.131 80.559 1.00 40.81 81 MET A C 1
ATOM 567 O O . MET A 1 81 ? -39.644 5.244 80.924 1.00 40.81 81 MET A O 1
ATOM 571 N N . ALA A 1 82 ? -39.996 7.355 80.187 1.00 41.66 82 ALA A N 1
ATOM 572 C CA . ALA A 1 82 ? -39.259 8.341 80.991 1.00 41.66 82 ALA A CA 1
ATOM 573 C C . ALA A 1 82 ? -38.046 7.894 81.830 1.00 41.66 82 ALA A C 1
ATOM 575 O O . ALA A 1 82 ? -38.187 7.225 82.847 1.00 41.66 82 ALA A O 1
ATOM 576 N N . ALA A 1 83 ? -36.891 8.488 81.516 1.00 39.22 83 ALA A N 1
ATOM 577 C CA . ALA A 1 83 ? -35.936 8.952 82.518 1.00 39.22 83 ALA A CA 1
ATOM 578 C C . ALA A 1 83 ? -35.139 10.147 81.968 1.00 39.22 83 ALA A C 1
ATOM 580 O O . ALA A 1 83 ? -34.533 10.075 80.899 1.00 39.22 83 ALA A O 1
ATOM 581 N N . GLU A 1 84 ? -35.174 11.250 82.714 1.00 38.16 84 GLU A N 1
ATOM 582 C CA . GLU A 1 84 ? -34.247 12.373 82.609 1.00 38.16 84 GLU A CA 1
ATOM 583 C C . GLU A 1 84 ? -32.799 11.906 82.804 1.00 38.16 84 GLU A C 1
ATOM 585 O O . GLU A 1 84 ? -32.515 11.050 83.643 1.00 38.16 84 GLU A O 1
ATOM 590 N N . SER A 1 85 ? -31.856 12.543 82.112 1.00 44.97 85 SER A N 1
ATOM 591 C CA . SER A 1 85 ? -30.508 12.749 82.642 1.00 44.97 85 SER A CA 1
ATOM 592 C C . SER A 1 85 ? -29.891 14.009 82.049 1.00 44.97 85 SER A C 1
ATOM 594 O O . SER A 1 85 ? -29.887 14.248 80.844 1.00 44.97 85 SER A O 1
ATOM 596 N N . THR A 1 86 ? -29.430 14.830 82.976 1.00 44.19 86 THR A N 1
ATOM 597 C CA . THR A 1 86 ? -28.843 16.157 82.878 1.00 44.19 86 THR A CA 1
ATOM 598 C C . THR A 1 86 ? -27.337 16.086 82.602 1.00 44.19 86 THR A C 1
ATOM 600 O O . THR A 1 86 ? -26.645 15.260 83.182 1.00 44.19 86 THR A O 1
ATOM 603 N N . SER A 1 87 ? -26.812 17.014 81.794 1.00 40.75 87 SER A N 1
ATOM 604 C CA . SER A 1 87 ? -25.468 17.621 81.937 1.00 40.75 87 SER A CA 1
ATOM 605 C C . SER A 1 87 ? -25.301 18.681 80.839 1.00 40.75 87 SER A C 1
ATOM 607 O O . SER A 1 87 ? -25.354 18.350 79.662 1.00 40.75 87 SER A O 1
ATOM 609 N N . SER A 1 88 ? -25.360 19.971 81.171 1.00 36.06 88 SER A N 1
ATOM 610 C CA . SER A 1 88 ? -24.236 20.846 81.562 1.00 36.06 88 SER A CA 1
ATOM 611 C C . SER A 1 88 ? -23.546 21.508 80.347 1.00 36.06 88 SER A C 1
ATOM 613 O O . SER A 1 88 ? -23.301 20.832 79.351 1.00 36.06 88 SER A O 1
ATOM 615 N N . PRO A 1 89 ? -23.280 22.831 80.387 1.00 62.00 89 PRO A N 1
ATOM 616 C CA . PRO A 1 89 ? -22.977 23.641 79.213 1.00 62.00 89 PRO A CA 1
ATOM 617 C C . PRO A 1 89 ? -21.472 23.685 78.929 1.00 62.00 89 PRO A C 1
ATOM 619 O O . PRO A 1 89 ? -20.663 23.806 79.847 1.00 62.00 89 PRO A O 1
ATOM 622 N N . GLY A 1 90 ? -21.079 23.664 77.657 1.00 40.47 90 GLY A N 1
ATOM 623 C CA . GLY A 1 90 ? -19.680 23.889 77.311 1.00 40.47 90 GLY A CA 1
ATOM 624 C C . GLY A 1 90 ? -19.354 23.699 75.838 1.00 40.47 90 GLY A C 1
ATOM 625 O O . GLY A 1 90 ? -19.316 22.578 75.353 1.00 40.47 90 GLY A O 1
ATOM 626 N N . THR A 1 91 ? -19.005 24.816 75.196 1.00 40.16 91 THR A N 1
ATOM 627 C CA . THR A 1 91 ? -18.104 24.895 74.033 1.00 40.16 91 THR A CA 1
ATOM 628 C C . THR A 1 91 ? -18.699 24.552 72.659 1.00 40.16 91 THR A C 1
ATOM 630 O O . THR A 1 91 ? -18.647 23.428 72.180 1.00 40.16 91 THR A O 1
ATOM 633 N N . VAL A 1 92 ? -19.137 25.595 71.952 1.00 52.47 92 VAL A N 1
ATOM 634 C CA . VAL A 1 92 ? -19.071 25.700 70.478 1.00 52.47 92 VAL A CA 1
ATOM 635 C C . VAL A 1 92 ? -17.930 26.701 70.190 1.00 52.47 92 VAL A C 1
ATOM 637 O O . VAL A 1 92 ? -17.766 27.605 71.015 1.00 52.47 92 VAL A O 1
ATOM 640 N N . PRO A 1 93 ? -17.162 26.635 69.076 1.00 55.50 93 PRO A N 1
ATOM 641 C CA . PRO A 1 93 ? -17.552 25.994 67.820 1.00 55.50 93 PRO A CA 1
ATOM 642 C C . PRO A 1 93 ? -16.430 25.316 66.999 1.00 55.50 93 PRO A C 1
ATOM 644 O O . PRO A 1 93 ? -15.469 25.955 66.578 1.00 55.50 93 PRO A O 1
ATOM 647 N N . ALA A 1 94 ? -16.628 24.044 66.638 1.00 55.84 94 ALA A N 1
ATOM 648 C CA . ALA A 1 94 ? -15.914 23.393 65.528 1.00 55.84 94 ALA A CA 1
ATOM 649 C C . ALA A 1 94 ? -16.779 22.358 64.765 1.00 55.84 94 ALA A C 1
ATOM 651 O O . ALA A 1 94 ? -16.243 21.442 64.156 1.00 55.84 94 ALA A O 1
ATOM 652 N N . GLU A 1 95 ? -18.112 22.500 64.770 1.00 57.25 95 GLU A N 1
ATOM 653 C CA . GLU A 1 95 ? -19.063 21.516 64.200 1.00 57.25 95 GLU A CA 1
ATOM 654 C C . GLU A 1 95 ? -19.973 22.006 63.030 1.00 57.25 95 GLU A C 1
ATOM 656 O O . GLU A 1 95 ? -20.888 21.284 62.653 1.00 57.25 95 GLU A O 1
ATOM 661 N N . PRO A 1 96 ? -19.799 23.166 62.349 1.00 63.94 96 PRO A N 1
ATOM 662 C CA . PRO A 1 96 ? -20.756 23.555 61.297 1.00 63.94 96 PRO A CA 1
ATOM 663 C C . PRO A 1 96 ? -20.630 22.724 60.003 1.00 63.94 96 PRO A C 1
ATOM 665 O O . PRO A 1 96 ? -21.514 22.764 59.147 1.00 63.94 96 PRO A O 1
ATOM 668 N N . ILE A 1 97 ? -19.521 21.999 59.813 1.00 70.38 97 ILE A N 1
ATOM 669 C CA . ILE A 1 97 ? -19.232 21.253 58.576 1.00 70.38 97 ILE A CA 1
ATOM 670 C C . ILE A 1 97 ? -19.765 19.811 58.652 1.00 70.38 97 ILE A C 1
ATOM 672 O O . ILE A 1 97 ? -20.274 19.305 57.652 1.00 70.38 97 ILE A O 1
ATOM 676 N N . SER A 1 98 ? -19.674 19.159 59.815 1.00 77.69 98 SER A N 1
ATOM 677 C CA . SER A 1 98 ? -20.232 17.824 60.095 1.00 77.69 98 SER A CA 1
ATOM 678 C C . SER A 1 98 ? -21.758 17.843 60.017 1.00 77.69 98 SER A C 1
ATOM 680 O O . SER A 1 98 ? -22.336 17.044 59.278 1.00 77.69 98 SER A O 1
ATOM 682 N N . ASP A 1 99 ? -22.392 18.819 60.669 1.00 85.31 99 ASP A N 1
ATOM 683 C CA . ASP A 1 99 ? -23.846 19.005 60.635 1.00 85.31 99 ASP A CA 1
ATOM 684 C C . ASP A 1 99 ? -24.351 19.311 59.225 1.00 85.31 99 ASP A C 1
ATOM 686 O O . ASP A 1 99 ? -25.334 18.732 58.767 1.00 85.31 99 ASP A O 1
ATOM 690 N N . ARG A 1 100 ? -23.635 20.153 58.470 1.00 85.69 100 ARG A N 1
ATOM 691 C CA . ARG A 1 100 ? -23.982 20.444 57.074 1.00 85.69 100 ARG A CA 1
ATOM 692 C C . ARG A 1 100 ? -23.893 19.208 56.179 1.00 85.69 100 ARG A C 1
ATOM 694 O O . ARG A 1 100 ? -24.773 19.017 55.346 1.00 85.69 100 ARG A O 1
ATOM 701 N N . ARG A 1 101 ? -22.868 18.364 56.346 1.00 88.38 101 ARG A N 1
ATOM 702 C CA . ARG A 1 101 ? -22.738 17.098 55.598 1.00 88.38 101 ARG A CA 1
ATOM 703 C C . ARG A 1 101 ? -23.827 16.099 55.972 1.00 88.38 101 ARG A C 1
ATOM 705 O O . ARG A 1 101 ? -24.351 15.424 55.094 1.00 88.38 101 ARG A O 1
ATOM 712 N N . ARG A 1 102 ? -24.186 16.020 57.256 1.00 91.94 102 ARG A N 1
ATOM 713 C CA . ARG A 1 102 ? -25.278 15.167 57.732 1.00 91.94 102 ARG A CA 1
ATOM 714 C C . ARG A 1 102 ? -26.623 15.614 57.160 1.00 91.94 102 ARG A C 1
ATOM 716 O O . ARG A 1 102 ? -27.329 14.792 56.590 1.00 91.94 102 ARG A O 1
ATOM 723 N N . LEU A 1 103 ? -26.929 16.909 57.237 1.00 91.38 103 LEU A N 1
ATOM 724 C CA . LEU A 1 103 ? -28.140 17.485 56.647 1.00 91.38 103 LEU A CA 1
ATOM 725 C C . LEU A 1 103 ? -28.181 17.292 55.124 1.00 91.38 103 LEU A C 1
ATOM 727 O O . LEU A 1 103 ? -29.241 17.012 54.579 1.00 91.38 103 LEU A O 1
ATOM 731 N N . GLN A 1 104 ? -27.042 17.387 54.431 1.00 92.25 104 GLN A N 1
ATOM 732 C CA . GLN A 1 104 ? -26.953 17.077 52.998 1.00 92.25 104 GLN A CA 1
ATOM 733 C C . GLN A 1 104 ? -27.248 15.602 52.702 1.00 92.25 104 GLN A C 1
ATOM 735 O O . GLN A 1 104 ? -28.053 15.321 51.823 1.00 92.25 104 GLN A O 1
ATOM 740 N N . ALA A 1 105 ? -26.676 14.667 53.462 1.00 92.56 105 ALA A N 1
ATOM 741 C CA . ALA A 1 105 ? -26.965 13.242 53.300 1.00 92.56 105 ALA A CA 1
ATOM 742 C C . ALA A 1 105 ? -28.440 12.906 53.603 1.00 92.56 105 ALA A C 1
ATOM 744 O O . ALA A 1 105 ? -29.044 12.076 52.923 1.00 92.56 105 ALA A O 1
ATOM 745 N N . GLU A 1 106 ? -29.038 13.561 54.603 1.00 94.25 106 GLU A N 1
ATOM 746 C CA . GLU A 1 106 ? -30.465 13.431 54.922 1.00 94.25 106 GLU A CA 1
ATOM 747 C C . GLU A 1 106 ? -31.350 14.003 53.799 1.00 94.25 106 GLU A C 1
ATOM 749 O O . GLU A 1 106 ? -32.339 13.369 53.427 1.00 94.25 106 GLU A O 1
ATOM 754 N N . LEU A 1 107 ? -30.970 15.140 53.202 1.00 94.44 107 LEU A N 1
ATOM 755 C CA . LEU A 1 107 ? -31.649 15.706 52.031 1.00 94.44 107 LEU A CA 1
ATOM 756 C C . LEU A 1 107 ? -31.565 14.775 50.816 1.00 94.44 107 LEU A C 1
ATOM 758 O O . LEU A 1 107 ? -32.602 14.452 50.244 1.00 94.44 107 LEU A O 1
ATOM 762 N N . GLU A 1 108 ? -30.382 14.266 50.469 1.00 94.19 108 GLU A N 1
ATOM 763 C CA . GLU A 1 108 ? -30.201 13.317 49.359 1.00 94.19 108 GLU A CA 1
ATOM 764 C C . GLU A 1 108 ? -31.021 12.030 49.569 1.00 94.19 108 GLU A C 1
ATOM 766 O O . GLU A 1 108 ? -31.643 11.503 48.642 1.00 94.19 108 GLU A O 1
ATOM 771 N N . ALA A 1 109 ? -31.079 11.528 50.808 1.00 93.50 109 ALA A N 1
ATOM 772 C CA . ALA A 1 109 ? -31.887 10.362 51.151 1.00 93.50 109 ALA A CA 1
ATOM 773 C C . ALA A 1 109 ? -33.394 10.633 51.004 1.00 93.50 109 ALA A C 1
ATOM 775 O O . ALA A 1 109 ? -34.136 9.761 50.537 1.00 93.50 109 ALA A O 1
ATOM 776 N N . LEU A 1 110 ? -33.859 11.825 51.390 1.00 94.19 110 LEU A N 1
ATOM 777 C CA . LEU A 1 110 ? -35.252 12.239 51.218 1.00 94.19 110 LEU A CA 1
ATOM 778 C C . LEU A 1 110 ? -35.608 12.460 49.744 1.00 94.19 110 LEU A C 1
ATOM 780 O O . LEU A 1 110 ? -36.662 12.000 49.309 1.00 94.19 110 LEU A O 1
ATOM 784 N N . GLU A 1 111 ? -34.730 13.081 48.960 1.00 94.50 111 GLU A N 1
ATOM 785 C CA . GLU A 1 111 ? -34.907 13.258 47.515 1.00 94.50 111 GLU A CA 1
ATOM 786 C C . GLU A 1 111 ? -35.003 11.910 46.793 1.00 94.50 111 GLU A C 1
ATOM 788 O O . GLU A 1 111 ? -35.894 11.706 45.964 1.00 94.50 111 GLU A O 1
ATOM 793 N N . LYS A 1 112 ? -34.155 10.943 47.166 1.00 93.25 112 LYS A N 1
ATOM 794 C CA . LYS A 1 112 ? -34.212 9.579 46.626 1.00 93.25 112 LYS A CA 1
ATOM 795 C C . LYS A 1 112 ? -35.548 8.898 46.934 1.00 93.25 112 LYS A C 1
ATOM 797 O O . LYS A 1 112 ? -36.168 8.343 46.028 1.00 93.25 112 LYS A O 1
ATOM 802 N N . LYS A 1 113 ? -36.024 8.987 48.182 1.00 93.94 113 LYS A N 1
ATOM 803 C CA . LYS A 1 113 ? -37.342 8.456 48.579 1.00 93.94 113 LYS A CA 1
ATOM 804 C C . LYS A 1 113 ? -38.481 9.146 47.832 1.00 93.94 113 LYS A C 1
ATOM 806 O O . LYS A 1 113 ? -39.421 8.490 47.398 1.00 93.94 113 LYS A O 1
ATOM 811 N N . GLN A 1 114 ? -38.398 10.461 47.646 1.00 93.88 114 GLN A N 1
ATOM 812 C CA . GLN A 1 114 ? -39.392 11.213 46.886 1.00 93.88 114 GLN A CA 1
ATOM 813 C C . GLN A 1 114 ? -39.437 10.766 45.416 1.00 93.88 114 GLN A C 1
ATOM 815 O O . GLN A 1 114 ? -40.523 10.615 44.857 1.00 93.88 114 GLN A O 1
ATOM 820 N N . ALA A 1 115 ? -38.282 10.541 44.786 1.00 89.50 115 ALA A N 1
ATOM 821 C CA . ALA A 1 115 ? -38.203 10.039 43.416 1.00 89.50 115 ALA A CA 1
ATOM 822 C C . ALA A 1 115 ? -38.768 8.614 43.288 1.00 89.50 115 ALA A C 1
ATOM 824 O O . ALA A 1 115 ? -39.499 8.327 42.341 1.00 89.50 115 ALA A O 1
ATOM 825 N N . GLU A 1 116 ? -38.489 7.744 44.259 1.00 92.12 116 GLU A N 1
ATOM 826 C CA . GLU A 1 116 ? -39.018 6.378 44.313 1.00 92.12 116 GLU A CA 1
ATOM 827 C C . GLU A 1 116 ? -40.545 6.357 44.466 1.00 92.12 116 GLU A C 1
ATOM 829 O O . GLU A 1 116 ? -41.226 5.661 43.715 1.00 92.12 116 GLU A O 1
ATOM 834 N N . LEU A 1 117 ? -41.101 7.192 45.350 1.00 93.50 117 LEU A N 1
ATOM 835 C CA . LEU A 1 117 ? -42.552 7.326 45.516 1.00 93.50 117 LEU A CA 1
ATOM 836 C C . LEU A 1 117 ? -43.232 7.893 44.266 1.00 93.50 117 LEU A C 1
ATOM 838 O O . LEU A 1 117 ? -44.279 7.392 43.862 1.00 93.50 117 LEU A O 1
ATOM 842 N N . ARG A 1 118 ? -42.634 8.899 43.615 1.00 89.69 118 ARG A N 1
ATOM 843 C CA . ARG A 1 118 ? -43.141 9.423 42.335 1.00 89.69 118 ARG A CA 1
ATOM 844 C C . ARG A 1 118 ? -43.150 8.352 41.252 1.00 89.69 118 ARG A C 1
ATOM 846 O O . ARG A 1 118 ? -44.113 8.267 40.502 1.00 89.69 118 ARG A O 1
ATOM 853 N N . ARG A 1 119 ? -42.100 7.532 41.191 1.00 87.50 119 ARG A N 1
ATOM 854 C CA . ARG A 1 119 ? -42.003 6.411 40.257 1.00 87.50 119 ARG A CA 1
ATOM 855 C C . ARG A 1 119 ? -43.037 5.322 40.555 1.00 87.50 119 ARG A C 1
ATOM 857 O O . ARG A 1 119 ? -43.612 4.769 39.627 1.00 87.50 119 ARG A O 1
ATOM 864 N N . ALA A 1 120 ? -43.280 5.009 41.826 1.00 89.06 120 ALA A N 1
ATOM 865 C CA . ALA A 1 120 ? -44.307 4.047 42.218 1.00 89.06 120 ALA A CA 1
ATOM 866 C C . ALA A 1 120 ? -45.712 4.542 41.846 1.00 89.06 120 ALA A C 1
ATOM 868 O O . ALA A 1 120 ? -46.511 3.768 41.325 1.00 89.06 120 ALA A O 1
ATOM 869 N N . LEU A 1 121 ? -45.981 5.836 42.048 1.00 91.81 121 LEU A N 1
ATOM 870 C CA . LEU A 1 121 ? -47.238 6.467 41.655 1.00 91.81 121 LEU A CA 1
ATOM 871 C C . LEU A 1 121 ? -47.443 6.407 40.133 1.00 91.81 121 LEU A C 1
ATOM 873 O O . LEU A 1 121 ? -48.472 5.927 39.679 1.00 91.81 121 LEU A O 1
ATOM 877 N N . THR A 1 122 ? -46.441 6.793 39.334 1.00 87.81 122 THR A N 1
ATOM 878 C CA . THR A 1 122 ? -46.559 6.747 37.866 1.00 87.81 122 THR A CA 1
ATOM 879 C C . THR A 1 122 ? -46.703 5.330 37.317 1.00 87.81 122 THR A C 1
ATOM 881 O O . THR A 1 122 ? -47.384 5.138 36.315 1.00 87.81 122 THR A O 1
ATOM 884 N N . ILE A 1 123 ? -46.092 4.333 37.963 1.00 91.25 123 ILE A N 1
ATOM 885 C CA . ILE A 1 123 ? -46.276 2.915 37.627 1.00 91.25 123 ILE A CA 1
ATOM 886 C C . ILE A 1 123 ? -47.697 2.444 37.966 1.00 91.25 123 ILE A C 1
ATOM 888 O O . ILE A 1 123 ? -48.284 1.696 37.187 1.00 91.25 123 ILE A O 1
ATOM 892 N N . ALA A 1 124 ? -48.250 2.874 39.104 1.00 88.56 124 ALA A N 1
ATOM 893 C CA . ALA A 1 124 ? -49.615 2.542 39.503 1.00 88.56 124 ALA A CA 1
ATOM 894 C C . ALA A 1 124 ? -50.662 3.182 38.573 1.00 88.56 124 ALA A C 1
ATOM 896 O O . ALA A 1 124 ? -51.647 2.530 38.231 1.00 88.56 124 ALA A O 1
ATOM 897 N N . ASP A 1 125 ? -50.419 4.417 38.124 1.00 91.69 125 ASP A N 1
ATOM 898 C CA . ASP A 1 125 ? -51.304 5.147 37.208 1.00 91.69 125 ASP A CA 1
ATOM 899 C C . ASP A 1 125 ? -51.204 4.640 35.754 1.00 91.69 125 ASP A C 1
ATOM 901 O O . ASP A 1 125 ? -52.173 4.711 34.993 1.00 91.69 125 ASP A O 1
ATOM 905 N N . HIS A 1 126 ? -50.039 4.114 35.352 1.00 90.88 126 HIS A N 1
ATOM 906 C CA . HIS A 1 126 ? -49.753 3.693 33.979 1.00 90.88 126 HIS A CA 1
ATOM 907 C C . HIS A 1 126 ? -48.944 2.381 33.931 1.00 90.88 126 HIS A C 1
ATOM 909 O O . HIS A 1 126 ? -47.708 2.414 33.889 1.00 90.88 126 HIS A O 1
ATOM 915 N N . PRO A 1 127 ? -49.603 1.210 33.858 1.00 86.81 127 PRO A N 1
ATOM 916 C CA . PRO A 1 127 ? -48.914 -0.083 33.874 1.00 86.81 127 PRO A CA 1
ATOM 917 C C . PRO A 1 127 ? -47.970 -0.289 32.677 1.00 86.81 127 PRO A C 1
ATOM 919 O O . PRO A 1 127 ? -46.897 -0.864 32.847 1.00 86.81 127 PRO A O 1
ATOM 922 N N . ASP A 1 128 ? -48.286 0.258 31.499 1.00 86.38 128 ASP A N 1
ATOM 923 C CA . ASP A 1 128 ? -47.421 0.181 30.308 1.00 86.38 128 ASP A CA 1
ATOM 924 C C . ASP A 1 128 ? -46.058 0.870 30.525 1.00 86.38 128 ASP A C 1
ATOM 926 O O . ASP A 1 128 ? -45.030 0.450 29.982 1.00 86.38 128 ASP A O 1
ATOM 930 N N . LEU A 1 129 ? -46.012 1.911 31.370 1.00 89.06 129 LEU A N 1
ATOM 931 C CA . LEU A 1 129 ? -44.755 2.561 31.748 1.00 89.06 129 LEU A CA 1
ATOM 932 C C . LEU A 1 129 ? -43.895 1.653 32.630 1.00 89.06 129 LEU A C 1
ATOM 934 O O . LEU A 1 129 ? -42.672 1.762 32.583 1.00 89.06 129 LEU A O 1
ATOM 938 N N . ALA A 1 130 ? -44.489 0.740 33.400 1.00 88.25 130 ALA A N 1
ATOM 939 C CA . ALA A 1 130 ? -43.744 -0.196 34.238 1.00 88.25 130 ALA A CA 1
ATOM 940 C C . ALA A 1 130 ? -42.857 -1.122 33.393 1.00 88.25 130 ALA A C 1
ATOM 942 O O . ALA A 1 130 ? -41.684 -1.335 33.718 1.00 88.25 130 ALA A O 1
ATOM 943 N N . ASP A 1 131 ? -43.391 -1.621 32.278 1.00 87.94 131 ASP A N 1
ATOM 944 C CA . ASP A 1 131 ? -42.652 -2.472 31.347 1.00 87.94 131 ASP A CA 1
ATOM 945 C C . ASP A 1 131 ? -41.570 -1.684 30.605 1.00 87.94 131 ASP A C 1
ATOM 947 O O . ASP A 1 131 ? -40.425 -2.139 30.518 1.00 87.94 131 ASP A O 1
ATOM 951 N N . ALA A 1 132 ? -41.882 -0.466 30.150 1.00 89.00 132 ALA A N 1
ATOM 952 C CA . ALA A 1 132 ? -40.899 0.421 29.530 1.00 89.00 132 ALA A CA 1
ATOM 953 C C . ALA A 1 132 ? -39.736 0.746 30.484 1.00 89.00 132 ALA A C 1
ATOM 955 O O . ALA A 1 132 ? -38.569 0.660 30.096 1.00 89.00 132 ALA A O 1
ATOM 956 N N . ILE A 1 133 ? -40.038 1.050 31.748 1.00 89.31 133 ILE A N 1
ATOM 957 C CA . ILE A 1 133 ? -39.038 1.306 32.787 1.00 89.31 133 ILE A CA 1
ATOM 958 C C . ILE A 1 133 ? -38.167 0.064 33.009 1.00 89.31 133 ILE A C 1
ATOM 960 O O . ILE A 1 133 ? -36.943 0.187 33.012 1.00 89.31 133 ILE A O 1
ATOM 964 N N . ARG A 1 134 ? -38.756 -1.135 33.110 1.00 90.62 134 ARG A N 1
ATOM 965 C CA . ARG A 1 134 ? -37.996 -2.387 33.280 1.00 90.62 134 ARG A CA 1
ATOM 966 C C . ARG A 1 134 ? -37.031 -2.632 32.115 1.00 90.62 134 ARG A C 1
ATOM 968 O O . ARG A 1 134 ? -35.885 -3.026 32.331 1.00 90.62 134 ARG A O 1
ATOM 975 N N . VAL A 1 135 ? -37.466 -2.376 30.879 1.00 93.38 135 VAL A N 1
ATOM 976 C CA . VAL A 1 135 ? -36.610 -2.496 29.686 1.00 93.38 135 VAL A CA 1
ATOM 977 C C . VAL A 1 135 ? -35.468 -1.480 29.720 1.00 93.38 135 VAL A C 1
ATOM 979 O O . VAL A 1 135 ? -34.320 -1.840 29.445 1.00 93.38 135 VAL A O 1
ATOM 982 N N . VAL A 1 136 ? -35.756 -0.223 30.065 1.00 94.69 136 VAL A N 1
ATOM 983 C CA . VAL A 1 136 ? -34.742 0.836 30.168 1.00 94.69 136 VAL A CA 1
ATOM 984 C C . VAL A 1 136 ? -33.717 0.507 31.251 1.00 94.69 136 VAL A C 1
ATOM 986 O O . VAL A 1 136 ? -32.522 0.612 30.991 1.00 94.69 136 VAL A O 1
ATOM 989 N N . GLU A 1 137 ? -34.144 0.036 32.421 1.00 93.31 137 GLU A N 1
ATOM 990 C CA . GLU A 1 137 ? -33.242 -0.386 33.498 1.00 93.31 137 GLU A CA 1
ATOM 991 C C . GLU A 1 137 ? -32.359 -1.564 33.092 1.00 93.31 137 GLU A C 1
ATOM 993 O O . GLU A 1 137 ? -31.150 -1.543 33.331 1.00 93.31 137 GLU A O 1
ATOM 998 N N . GLY A 1 138 ? -32.933 -2.564 32.417 1.00 95.56 138 GLY A N 1
ATOM 999 C CA . GLY A 1 138 ? -32.170 -3.686 31.876 1.00 95.56 138 GLY A CA 1
ATOM 1000 C C . GLY A 1 138 ? -31.089 -3.229 30.891 1.00 95.56 138 GLY A C 1
ATOM 1001 O O . GLY A 1 138 ? -29.947 -3.690 30.961 1.00 95.56 138 GLY A O 1
ATOM 1002 N N . ARG A 1 139 ? -31.416 -2.275 30.007 1.00 96.19 139 ARG A N 1
ATOM 1003 C CA . ARG A 1 139 ? -30.451 -1.680 29.067 1.00 96.19 139 ARG A CA 1
ATOM 1004 C C . ARG A 1 139 ? -29.401 -0.831 29.778 1.00 96.19 139 ARG A C 1
ATOM 1006 O O . ARG A 1 139 ? -28.224 -0.962 29.457 1.00 96.19 139 ARG A O 1
ATOM 1013 N N . ALA A 1 140 ? -29.793 -0.015 30.754 1.00 95.62 140 ALA A N 1
ATOM 1014 C CA . ALA A 1 140 ? -28.870 0.796 31.543 1.00 95.62 140 ALA A CA 1
ATOM 1015 C C . ALA A 1 140 ? -27.849 -0.087 32.275 1.00 95.62 140 ALA A C 1
ATOM 1017 O O . ALA A 1 140 ? -26.647 0.146 32.180 1.00 95.62 140 ALA A O 1
ATOM 1018 N N . TYR A 1 141 ? -28.302 -1.175 32.902 1.00 96.25 141 TYR A N 1
ATOM 1019 C CA . TYR A 1 141 ? -27.414 -2.142 33.544 1.00 96.25 141 TYR A CA 1
ATOM 1020 C C . TYR A 1 141 ? -26.474 -2.842 32.548 1.00 96.25 141 TYR A C 1
ATOM 1022 O O . TYR A 1 141 ? -25.295 -3.056 32.846 1.00 96.25 141 TYR A O 1
ATOM 1030 N N . ALA A 1 142 ? -26.959 -3.177 31.347 1.00 95.06 142 ALA A N 1
ATOM 1031 C CA . ALA A 1 142 ? -26.116 -3.738 30.292 1.00 95.06 142 ALA A CA 1
ATOM 1032 C C . ALA A 1 142 ? -25.012 -2.759 29.853 1.00 95.06 142 ALA A C 1
ATOM 1034 O O . ALA A 1 142 ? -23.868 -3.186 29.682 1.00 95.06 142 ALA A O 1
ATOM 1035 N N . VAL A 1 143 ? -25.331 -1.464 29.737 1.00 95.88 143 VAL A N 1
ATOM 1036 C CA . VAL A 1 143 ? -24.356 -0.399 29.453 1.00 95.88 143 VAL A CA 1
ATOM 1037 C C . VAL A 1 143 ? -23.320 -0.311 30.571 1.00 95.88 143 VAL A C 1
ATOM 1039 O O . VAL A 1 143 ? -22.136 -0.452 30.287 1.00 95.88 143 VAL A O 1
ATOM 1042 N N . THR A 1 144 ? -23.732 -0.217 31.839 1.00 95.75 144 THR A N 1
ATOM 1043 C CA . THR A 1 144 ? -22.794 -0.161 32.976 1.00 95.75 144 THR A CA 1
ATOM 1044 C C . THR A 1 144 ? -21.877 -1.386 33.030 1.00 95.75 144 THR A C 1
ATOM 1046 O O . THR A 1 144 ? -20.680 -1.278 33.295 1.00 95.75 144 THR A O 1
ATOM 1049 N N . ARG A 1 145 ? -22.405 -2.581 32.735 1.00 94.88 145 ARG A N 1
ATOM 1050 C CA . ARG A 1 145 ? -21.601 -3.808 32.661 1.00 94.88 145 ARG A CA 1
ATOM 1051 C C . ARG A 1 145 ? -20.599 -3.761 31.502 1.00 94.88 145 ARG A C 1
ATOM 1053 O O . ARG A 1 145 ? -19.482 -4.254 31.655 1.00 94.88 145 ARG A O 1
ATOM 1060 N N . ALA A 1 146 ? -20.987 -3.223 30.349 1.00 92.12 146 ALA A N 1
ATOM 1061 C CA . ALA A 1 146 ? -20.090 -3.056 29.210 1.00 92.12 146 ALA A CA 1
ATOM 1062 C C . ALA A 1 146 ? -18.990 -2.026 29.511 1.00 92.12 146 ALA A C 1
ATOM 1064 O O . ALA A 1 146 ? -17.821 -2.309 29.270 1.00 92.12 146 ALA A O 1
ATOM 1065 N N . GLU A 1 147 ? -19.338 -0.891 30.117 1.00 94.25 147 GLU A N 1
ATOM 1066 C CA . GLU A 1 147 ? -18.388 0.128 30.578 1.00 94.25 147 GLU A CA 1
ATOM 1067 C C . GLU A 1 147 ? -17.382 -0.447 31.576 1.00 94.25 147 GLU A C 1
ATOM 1069 O O . GLU A 1 147 ? -16.182 -0.245 31.413 1.00 94.25 147 GLU A O 1
ATOM 1074 N N . ALA A 1 148 ? -17.837 -1.247 32.544 1.00 92.06 148 ALA A N 1
ATOM 1075 C CA . ALA A 1 148 ? -16.951 -1.915 33.495 1.00 92.06 148 ALA A CA 1
ATOM 1076 C C . ALA A 1 148 ? -15.959 -2.872 32.806 1.00 92.06 148 ALA A C 1
ATOM 1078 O O . ALA A 1 148 ? -14.788 -2.921 33.181 1.00 92.06 148 ALA A O 1
ATOM 1079 N N . LYS A 1 149 ? -16.399 -3.608 31.775 1.00 90.31 149 LYS A N 1
ATOM 1080 C CA . LYS A 1 149 ? -15.515 -4.474 30.974 1.00 90.31 149 LYS A CA 1
ATOM 1081 C C . LYS A 1 149 ? -14.519 -3.671 30.140 1.00 90.31 149 LYS A C 1
ATOM 1083 O O . LYS A 1 149 ? -13.361 -4.054 30.059 1.00 90.31 149 LYS A O 1
ATOM 1088 N N . MET A 1 150 ? -14.946 -2.560 29.541 1.00 87.00 150 MET A N 1
ATOM 1089 C CA . MET A 1 150 ? -14.042 -1.676 28.797 1.00 87.00 150 MET A CA 1
ATOM 1090 C C . MET A 1 150 ? -13.008 -1.026 29.724 1.00 87.00 150 MET A C 1
ATOM 1092 O O . MET A 1 150 ? -11.838 -0.934 29.363 1.00 87.00 150 MET A O 1
ATOM 1096 N N . ALA A 1 151 ? -13.413 -0.637 30.936 1.00 88.62 151 ALA A N 1
ATOM 1097 C CA . ALA A 1 151 ? -12.528 -0.061 31.944 1.00 88.62 151 ALA A CA 1
ATOM 1098 C C . ALA A 1 151 ? -11.484 -1.060 32.476 1.00 88.62 151 ALA A C 1
ATOM 1100 O O . ALA A 1 151 ? -10.399 -0.644 32.873 1.00 88.62 151 ALA A O 1
ATOM 1101 N N . GLN A 1 152 ? -11.773 -2.369 32.456 1.00 87.38 152 GLN A N 1
ATOM 1102 C CA . GLN A 1 152 ? -10.792 -3.412 32.787 1.00 87.38 152 GLN A CA 1
ATOM 1103 C C . GLN A 1 152 ? -9.635 -3.499 31.776 1.00 87.38 152 GLN A C 1
ATOM 1105 O O . GLN A 1 152 ? -8.588 -4.048 32.118 1.00 87.38 152 GLN A O 1
ATOM 1110 N N . GLY A 1 153 ? -9.786 -2.925 30.576 1.00 87.06 153 GLY A N 1
ATOM 1111 C CA . GLY A 1 153 ? -8.746 -2.898 29.551 1.00 87.06 153 GLY A CA 1
ATOM 1112 C C . GLY A 1 153 ? -8.451 -4.271 28.940 1.00 87.06 153 GLY A C 1
ATOM 1113 O O . GLY A 1 153 ? -9.246 -5.206 29.037 1.00 87.06 153 GLY A O 1
ATOM 1114 N N . LEU A 1 154 ? -7.298 -4.382 28.272 1.00 86.06 154 LEU A N 1
ATOM 1115 C CA . LEU A 1 154 ? -6.821 -5.656 27.734 1.00 86.06 154 LEU A CA 1
ATOM 1116 C C . LEU A 1 154 ? -6.324 -6.539 28.879 1.00 86.06 154 LEU A C 1
ATOM 1118 O O . LEU A 1 154 ? -5.596 -6.099 29.767 1.00 86.06 154 LEU A O 1
ATOM 1122 N N . SER A 1 155 ? -6.666 -7.819 28.836 1.00 89.69 155 SER A N 1
ATOM 1123 C CA . SER A 1 155 ? -6.065 -8.797 29.733 1.00 89.69 155 SER A CA 1
ATOM 1124 C C . SER A 1 155 ? -4.572 -8.972 29.427 1.00 89.69 155 SER A C 1
ATOM 1126 O O . SER A 1 155 ? -4.124 -8.816 28.290 1.00 89.69 155 SER A O 1
ATOM 1128 N N . LYS A 1 156 ? -3.793 -9.433 30.413 1.00 92.75 156 LYS A N 1
ATOM 1129 C CA . LYS A 1 156 ? -2.359 -9.751 30.231 1.00 92.75 156 LYS A CA 1
ATOM 1130 C C . LYS A 1 156 ? -2.091 -10.691 29.044 1.00 92.75 156 LYS A C 1
ATOM 1132 O O . LYS A 1 156 ? -1.030 -10.636 28.427 1.00 92.75 156 LYS A O 1
ATOM 1137 N N . GLY A 1 157 ? -3.023 -11.600 28.744 1.00 93.44 157 GLY A N 1
ATOM 1138 C CA . GLY A 1 157 ? -2.917 -12.503 27.597 1.00 93.44 157 GLY A CA 1
ATOM 1139 C C . GLY A 1 157 ? -3.098 -11.780 26.261 1.00 93.44 157 GLY A C 1
ATOM 1140 O O . GLY A 1 157 ? -2.381 -12.067 25.304 1.00 93.44 157 GLY A O 1
ATOM 1141 N N . GLU A 1 158 ? -4.020 -10.823 26.202 1.00 93.31 158 GLU A N 1
ATOM 1142 C CA . GLU A 1 158 ? -4.260 -9.995 25.020 1.00 93.31 158 GLU A CA 1
ATOM 1143 C C . GLU A 1 158 ? -3.137 -8.986 24.792 1.00 93.31 158 GLU A C 1
ATOM 1145 O O . GLU A 1 158 ? -2.713 -8.819 23.652 1.00 93.31 158 GLU A O 1
ATOM 1150 N N . GLU A 1 159 ? -2.577 -8.398 25.849 1.00 94.06 159 GLU A N 1
ATOM 1151 C CA . GLU A 1 159 ? -1.394 -7.534 25.757 1.00 94.06 159 GLU A CA 1
ATOM 1152 C C . GLU A 1 159 ? -0.198 -8.278 25.152 1.00 94.06 159 GLU A C 1
ATOM 1154 O O . GLU A 1 159 ? 0.408 -7.806 24.192 1.00 94.06 159 GLU A O 1
ATOM 1159 N N . ARG A 1 160 ? 0.093 -9.497 25.626 1.00 94.94 160 ARG A N 1
ATOM 1160 C CA . ARG A 1 160 ? 1.163 -10.338 25.057 1.00 94.94 160 ARG A CA 1
ATOM 1161 C C . ARG A 1 160 ? 0.911 -10.698 23.594 1.00 94.94 160 ARG A C 1
ATOM 1163 O O . ARG A 1 160 ? 1.842 -10.731 22.786 1.00 94.94 160 ARG A O 1
ATOM 1170 N N . ARG A 1 161 ? -0.344 -10.993 23.232 1.00 96.56 161 ARG A N 1
ATOM 1171 C CA . ARG A 1 161 ? -0.723 -11.257 21.834 1.00 96.56 161 ARG A CA 1
ATOM 1172 C C . ARG A 1 161 ? -0.536 -10.012 20.976 1.00 96.56 161 ARG A C 1
ATOM 1174 O O . ARG A 1 161 ? 0.034 -10.125 19.895 1.00 96.56 161 ARG A O 1
ATOM 1181 N N . ARG A 1 162 ? -0.957 -8.845 21.464 1.00 96.12 162 ARG A N 1
ATOM 1182 C CA . ARG A 1 162 ? -0.761 -7.556 20.800 1.00 96.12 162 ARG A CA 1
ATOM 1183 C C . ARG A 1 162 ? 0.722 -7.275 20.578 1.00 96.12 162 ARG A C 1
ATOM 1185 O O . ARG A 1 162 ? 1.103 -7.038 19.442 1.00 96.12 162 ARG A O 1
ATOM 1192 N N . GLU A 1 163 ? 1.558 -7.417 21.601 1.00 96.88 163 GLU A N 1
ATOM 1193 C CA . GLU A 1 163 ? 3.010 -7.231 21.488 1.00 96.88 163 GLU A CA 1
ATOM 1194 C C . GLU A 1 163 ? 3.626 -8.189 20.451 1.00 96.88 163 GLU A C 1
ATOM 1196 O O . GLU A 1 163 ? 4.464 -7.808 19.634 1.00 96.88 163 GLU A O 1
ATOM 1201 N N . THR A 1 164 ? 3.173 -9.446 20.431 1.00 97.69 164 THR A N 1
ATOM 1202 C CA . THR A 1 164 ? 3.620 -10.435 19.438 1.00 97.69 164 THR A CA 1
ATOM 1203 C C . THR A 1 164 ? 3.214 -10.035 18.019 1.00 97.69 164 THR A C 1
ATOM 1205 O O . THR A 1 164 ? 4.004 -10.179 17.086 1.00 97.69 164 THR A O 1
ATOM 1208 N N . LEU A 1 165 ? 1.987 -9.543 17.834 1.00 97.81 165 LEU A N 1
ATOM 1209 C CA . LEU A 1 165 ? 1.506 -9.063 16.540 1.00 97.81 165 LEU A CA 1
ATOM 1210 C C . LEU A 1 165 ? 2.229 -7.787 16.108 1.00 97.81 165 LEU A C 1
ATOM 1212 O O . LEU A 1 165 ? 2.603 -7.687 14.946 1.00 97.81 165 LEU A O 1
ATOM 1216 N N . GLU A 1 166 ? 2.499 -6.862 17.026 1.00 98.12 166 GLU A N 1
ATOM 1217 C CA . GLU A 1 166 ? 3.273 -5.646 16.764 1.00 98.12 166 GLU A CA 1
ATOM 1218 C C . GLU A 1 166 ? 4.701 -5.984 16.313 1.00 98.12 166 GLU A C 1
ATOM 1220 O O . GLU A 1 166 ? 5.165 -5.443 15.311 1.00 98.12 166 GLU A O 1
ATOM 1225 N N . LYS A 1 167 ? 5.362 -6.955 16.960 1.00 98.19 167 LYS A N 1
ATOM 1226 C CA . LYS A 1 167 ? 6.675 -7.477 16.534 1.00 98.19 167 LYS A CA 1
ATOM 1227 C C . LYS A 1 167 ? 6.634 -8.134 15.154 1.00 98.19 167 LYS A C 1
ATOM 1229 O O . LYS A 1 167 ? 7.533 -7.938 14.340 1.00 98.19 167 LYS A O 1
ATOM 1234 N N . LYS A 1 168 ? 5.600 -8.930 14.868 1.00 98.25 168 LYS A N 1
ATOM 1235 C CA . LYS A 1 168 ? 5.426 -9.541 13.539 1.00 98.25 168 LYS A CA 1
ATOM 1236 C C . LYS A 1 168 ? 5.183 -8.481 12.467 1.00 98.25 168 LYS A C 1
ATOM 1238 O O . LYS A 1 168 ? 5.728 -8.586 11.374 1.00 98.25 168 LYS A O 1
ATOM 1243 N N . LEU A 1 169 ? 4.390 -7.465 12.786 1.00 97.62 169 LEU A N 1
ATOM 1244 C CA . LEU A 1 169 ? 4.055 -6.372 11.887 1.00 97.62 169 LEU A CA 1
ATOM 1245 C C . LEU A 1 169 ? 5.277 -5.496 11.594 1.00 97.62 169 LEU A C 1
ATOM 1247 O O . LEU A 1 169 ? 5.497 -5.154 10.435 1.00 97.62 169 LEU A O 1
ATOM 1251 N N . SER A 1 170 ? 6.106 -5.178 12.591 1.00 98.19 170 SER A N 1
ATOM 1252 C CA . SER A 1 170 ? 7.354 -4.442 12.358 1.00 98.19 170 SER A CA 1
ATOM 1253 C C . SER A 1 170 ? 8.343 -5.246 11.512 1.00 98.19 170 SER A C 1
ATOM 1255 O O . SER A 1 170 ? 8.904 -4.706 10.562 1.00 98.19 170 SER A O 1
ATOM 1257 N N . ALA A 1 171 ? 8.489 -6.549 11.774 1.00 98.25 171 ALA A N 1
ATOM 1258 C CA . ALA A 1 171 ? 9.319 -7.430 10.954 1.00 98.25 171 ALA A CA 1
ATOM 1259 C C . ALA A 1 171 ? 8.810 -7.534 9.505 1.00 98.25 171 ALA A C 1
ATOM 1261 O O . ALA A 1 171 ? 9.605 -7.555 8.569 1.00 98.25 171 ALA A O 1
ATOM 1262 N N . ALA A 1 172 ? 7.489 -7.582 9.304 1.00 98.06 172 ALA A N 1
ATOM 1263 C CA . ALA A 1 172 ? 6.892 -7.586 7.972 1.00 98.06 172 ALA A CA 1
ATOM 1264 C C . ALA A 1 172 ? 7.128 -6.262 7.229 1.00 98.06 172 ALA A C 1
ATOM 1266 O O . ALA A 1 172 ? 7.437 -6.288 6.041 1.00 98.06 172 ALA A O 1
ATOM 1267 N N . ARG A 1 173 ? 7.037 -5.119 7.923 1.00 98.31 173 ARG A N 1
ATOM 1268 C CA . ARG A 1 173 ? 7.355 -3.802 7.347 1.00 98.31 173 ARG A CA 1
ATOM 1269 C C . ARG A 1 173 ? 8.817 -3.709 6.918 1.00 98.31 173 ARG A C 1
ATOM 1271 O O . ARG A 1 173 ? 9.063 -3.373 5.774 1.00 98.31 173 ARG A O 1
ATOM 1278 N N . ALA A 1 174 ? 9.756 -4.134 7.762 1.00 98.25 174 ALA A N 1
ATOM 1279 C CA . ALA A 1 174 ? 11.175 -4.137 7.401 1.00 98.25 174 ALA A CA 1
ATOM 1280 C C . ALA A 1 174 ? 11.471 -5.002 6.161 1.00 98.25 174 ALA A C 1
ATOM 1282 O O . ALA A 1 174 ? 12.257 -4.613 5.305 1.00 98.25 174 ALA A O 1
ATOM 1283 N N . LYS A 1 175 ? 10.814 -6.165 6.028 1.00 98.38 175 LYS A N 1
ATOM 1284 C CA . LYS A 1 175 ? 10.935 -6.998 4.818 1.00 98.38 175 LYS A CA 1
ATOM 1285 C C . LYS A 1 175 ? 10.357 -6.328 3.577 1.00 98.38 175 LYS A C 1
ATOM 1287 O O . LYS A 1 175 ? 10.890 -6.525 2.494 1.00 98.38 175 LYS A O 1
ATOM 1292 N N . ARG A 1 176 ? 9.258 -5.586 3.722 1.00 98.31 176 ARG A N 1
ATOM 1293 C CA . ARG A 1 176 ? 8.693 -4.807 2.620 1.00 98.31 176 ARG A CA 1
ATOM 1294 C C . ARG A 1 176 ? 9.676 -3.725 2.177 1.00 98.31 176 ARG A C 1
ATOM 1296 O O . ARG A 1 176 ? 9.934 -3.637 0.990 1.00 98.31 176 ARG A O 1
ATOM 1303 N N . ASP A 1 177 ? 10.242 -2.975 3.118 1.00 98.31 177 ASP A N 1
ATOM 1304 C CA . ASP A 1 177 ? 11.192 -1.901 2.809 1.00 98.31 177 ASP A CA 1
ATOM 1305 C C . ASP A 1 177 ? 12.439 -2.444 2.080 1.00 98.31 177 ASP A C 1
ATOM 1307 O O . ASP A 1 177 ? 12.921 -1.829 1.134 1.00 98.31 177 ASP A O 1
ATOM 1311 N N . GLU A 1 178 ? 12.919 -3.632 2.465 1.00 98.50 178 GLU A N 1
ATOM 1312 C CA . GLU A 1 178 ? 14.002 -4.340 1.764 1.00 98.50 178 GLU A CA 1
ATOM 1313 C C . GLU A 1 178 ? 13.616 -4.726 0.326 1.00 98.50 178 GLU A C 1
ATOM 1315 O O . GLU A 1 178 ? 14.393 -4.516 -0.601 1.00 98.50 178 GLU A O 1
ATOM 1320 N N . ILE A 1 179 ? 12.412 -5.267 0.117 1.00 98.25 179 ILE A N 1
ATOM 1321 C CA . ILE A 1 179 ? 11.922 -5.609 -1.228 1.00 98.25 179 ILE A CA 1
ATOM 1322 C C . ILE A 1 179 ? 11.764 -4.346 -2.080 1.00 98.25 179 ILE A C 1
ATOM 1324 O O . ILE A 1 179 ? 12.173 -4.342 -3.237 1.00 98.25 179 ILE A O 1
ATOM 1328 N N . ASP A 1 180 ? 11.214 -3.271 -1.517 1.00 98.50 180 ASP A N 1
ATOM 1329 C CA . ASP A 1 180 ? 11.045 -1.995 -2.214 1.00 98.50 180 ASP A CA 1
ATOM 1330 C C . ASP A 1 180 ? 12.420 -1.409 -2.615 1.00 98.50 180 ASP A C 1
ATOM 1332 O O . ASP A 1 180 ? 12.571 -0.886 -3.719 1.00 98.50 180 ASP A O 1
ATOM 1336 N N . ALA A 1 181 ? 13.456 -1.572 -1.779 1.00 98.44 181 ALA A N 1
ATOM 1337 C CA . ALA A 1 181 ? 14.831 -1.200 -2.122 1.00 98.44 181 ALA A CA 1
ATOM 1338 C C . ALA A 1 181 ? 15.420 -2.065 -3.252 1.00 98.44 181 ALA A C 1
ATOM 1340 O O . ALA A 1 181 ? 16.067 -1.535 -4.155 1.00 98.44 181 ALA A O 1
ATOM 1341 N N . GLN A 1 182 ? 15.173 -3.379 -3.240 1.00 98.44 182 GLN A N 1
ATOM 1342 C CA . GLN A 1 182 ? 15.601 -4.285 -4.313 1.00 98.44 182 GLN A CA 1
ATOM 1343 C C . GLN A 1 182 ? 14.916 -3.961 -5.644 1.00 98.44 182 GLN A C 1
ATOM 1345 O O . GLN A 1 182 ? 15.568 -3.978 -6.685 1.00 98.44 182 GLN A O 1
ATOM 1350 N N . ILE A 1 183 ? 13.621 -3.630 -5.618 1.00 97.44 183 ILE A N 1
ATOM 1351 C CA . ILE A 1 183 ? 12.884 -3.183 -6.806 1.00 97.44 183 ILE A CA 1
ATOM 1352 C C . ILE A 1 183 ? 13.510 -1.901 -7.355 1.00 97.44 183 ILE A C 1
ATOM 1354 O O . ILE A 1 183 ? 13.825 -1.849 -8.540 1.00 97.44 183 ILE A O 1
ATOM 1358 N N . ALA A 1 184 ? 13.753 -0.903 -6.501 1.00 97.94 184 ALA A N 1
ATOM 1359 C CA . ALA A 1 184 ? 14.359 0.357 -6.925 1.00 97.94 184 ALA A CA 1
ATOM 1360 C C . ALA A 1 184 ? 15.759 0.161 -7.536 1.00 97.94 184 ALA A C 1
ATOM 1362 O O . ALA A 1 184 ? 16.108 0.826 -8.511 1.00 97.94 184 ALA A O 1
ATOM 1363 N N . GLU A 1 185 ? 16.555 -0.764 -6.994 1.00 97.75 185 GLU A N 1
ATOM 1364 C CA . GLU A 1 185 ? 17.867 -1.091 -7.554 1.00 97.75 185 GLU A CA 1
ATOM 1365 C C . GLU A 1 185 ? 17.750 -1.766 -8.927 1.00 97.75 185 GLU A C 1
ATOM 1367 O O . GLU A 1 185 ? 18.420 -1.349 -9.869 1.00 97.75 185 GLU A O 1
ATOM 1372 N N . LEU A 1 186 ? 16.845 -2.736 -9.086 1.00 96.44 186 LEU A N 1
ATOM 1373 C CA . LEU A 1 186 ? 16.600 -3.381 -10.38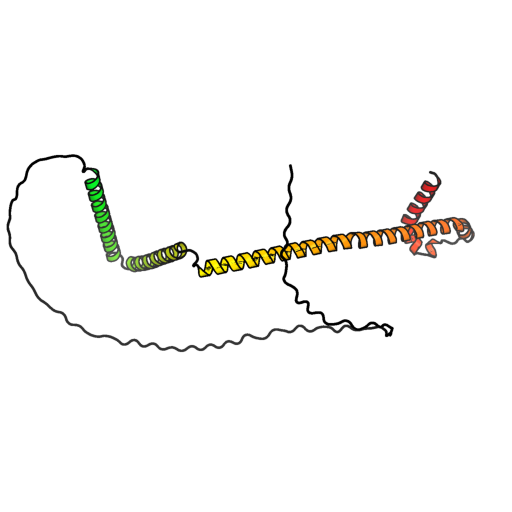0 1.00 96.44 186 LEU A CA 1
ATOM 1374 C C . LEU A 1 186 ? 16.072 -2.394 -11.431 1.00 96.44 186 LEU A C 1
ATOM 1376 O O . LEU A 1 186 ? 16.477 -2.450 -12.590 1.00 96.44 186 LEU A O 1
ATOM 1380 N N . GLU A 1 187 ? 15.194 -1.468 -11.047 1.00 95.38 187 GLU A N 1
ATOM 1381 C CA . GLU A 1 187 ? 14.713 -0.404 -11.935 1.00 95.38 187 GLU A CA 1
ATOM 1382 C C . GLU A 1 187 ? 15.857 0.523 -12.370 1.00 95.38 187 GLU A C 1
ATOM 1384 O O . GLU A 1 187 ? 15.946 0.893 -13.544 1.00 95.38 187 GLU A O 1
ATOM 1389 N N . ARG A 1 188 ? 16.770 0.850 -11.447 1.00 94.75 188 ARG A N 1
ATOM 1390 C CA . ARG A 1 188 ? 17.969 1.650 -11.724 1.00 94.75 188 ARG A CA 1
ATOM 1391 C C . ARG A 1 188 ? 18.928 0.944 -12.680 1.00 94.75 188 ARG A C 1
ATOM 1393 O O . ARG A 1 188 ? 19.506 1.609 -13.536 1.00 94.75 188 ARG A O 1
ATOM 1400 N N . GLU A 1 189 ? 19.097 -0.369 -12.550 1.00 92.94 189 GLU A N 1
ATOM 1401 C CA . GLU A 1 189 ? 19.917 -1.182 -13.458 1.00 92.94 189 GLU A CA 1
ATOM 1402 C C . GLU A 1 189 ? 19.270 -1.348 -14.841 1.00 92.94 189 GLU A C 1
ATOM 1404 O O . GLU A 1 189 ? 19.961 -1.343 -15.861 1.00 92.94 189 GLU A O 1
ATOM 1409 N N . LEU A 1 190 ? 17.940 -1.460 -14.902 1.00 91.31 190 LEU A N 1
ATOM 1410 C CA . LEU A 1 190 ? 17.208 -1.681 -16.149 1.00 91.31 190 LEU A CA 1
ATOM 1411 C C . LEU A 1 190 ? 17.071 -0.411 -17.001 1.00 91.31 190 LEU A C 1
ATOM 1413 O O . LEU A 1 190 ? 17.112 -0.494 -18.231 1.00 91.31 190 LEU A O 1
ATOM 1417 N N . ALA A 1 191 ? 16.938 0.759 -16.372 1.00 90.31 191 ALA A N 1
ATOM 1418 C CA . ALA A 1 191 ? 16.799 2.043 -17.060 1.00 90.31 191 ALA A CA 1
ATOM 1419 C C . ALA A 1 191 ? 17.890 2.314 -18.128 1.00 90.31 191 ALA A C 1
ATOM 1421 O O . ALA A 1 191 ? 17.529 2.555 -19.286 1.00 90.31 191 ALA A O 1
ATOM 1422 N N . PRO A 1 192 ? 19.205 2.229 -17.825 1.00 91.88 192 PRO A N 1
ATOM 1423 C CA . PRO A 1 192 ? 20.242 2.495 -18.818 1.00 91.88 192 PRO A CA 1
ATOM 1424 C C . PRO A 1 192 ? 20.272 1.446 -19.931 1.00 91.88 192 PRO A C 1
ATOM 1426 O O . PRO A 1 192 ? 20.510 1.807 -21.076 1.00 91.88 192 PRO A O 1
ATOM 1429 N N . LEU A 1 193 ? 19.965 0.173 -19.651 1.00 86.38 193 LEU A N 1
ATOM 1430 C CA . LEU A 1 193 ? 19.997 -0.885 -20.669 1.00 86.38 193 LEU A CA 1
ATOM 1431 C C . LEU A 1 193 ? 19.008 -0.620 -21.817 1.00 86.38 193 LEU A C 1
ATOM 1433 O O . LEU A 1 193 ? 19.316 -0.887 -22.982 1.00 86.38 193 LEU A O 1
ATOM 1437 N N . GLY A 1 194 ? 17.827 -0.078 -21.505 1.00 86.31 194 GLY A N 1
ATOM 1438 C CA . GLY A 1 194 ? 16.852 0.336 -22.515 1.00 86.31 194 GLY A CA 1
ATOM 1439 C C . GLY A 1 194 ? 17.316 1.559 -23.308 1.00 86.31 194 GLY A C 1
ATOM 1440 O O . GLY A 1 194 ? 17.264 1.560 -24.539 1.00 86.31 194 GLY A O 1
ATOM 1441 N N . GLU A 1 195 ? 17.807 2.585 -22.611 1.00 91.88 195 GLU A N 1
ATOM 1442 C CA . GLU A 1 195 ? 18.259 3.833 -23.234 1.00 91.88 195 GLU A CA 1
ATOM 1443 C C . GLU A 1 195 ? 19.505 3.650 -24.103 1.00 91.88 195 GLU A C 1
ATOM 1445 O O . GLU A 1 195 ? 19.566 4.178 -25.210 1.00 91.88 195 GLU A O 1
ATOM 1450 N N . GLU A 1 196 ? 20.499 2.901 -23.630 1.00 91.19 196 GLU A N 1
ATOM 1451 C CA . GLU A 1 196 ? 21.748 2.646 -24.347 1.00 91.19 196 GLU A CA 1
ATOM 1452 C C . GLU A 1 196 ? 21.492 1.877 -25.637 1.00 91.19 196 GLU A C 1
ATOM 1454 O O . GLU A 1 196 ? 22.002 2.255 -26.693 1.00 91.19 196 GLU A O 1
ATOM 1459 N N . ARG A 1 197 ? 20.638 0.849 -25.585 1.00 89.50 197 ARG A N 1
ATOM 1460 C CA . ARG A 1 197 ? 20.260 0.080 -26.772 1.00 89.50 197 ARG A CA 1
ATOM 1461 C C . ARG A 1 197 ? 19.488 0.929 -27.779 1.00 89.50 197 ARG A C 1
ATOM 1463 O O . ARG A 1 197 ? 19.758 0.842 -28.975 1.00 89.50 197 ARG A O 1
ATOM 1470 N N . MET A 1 198 ? 18.555 1.760 -27.315 1.00 92.25 198 MET A N 1
ATOM 1471 C CA . MET A 1 198 ? 17.828 2.681 -28.192 1.00 92.25 198 MET A CA 1
ATOM 1472 C C . MET A 1 198 ? 18.765 3.713 -28.823 1.00 92.25 198 MET A C 1
ATOM 1474 O O . MET A 1 198 ? 18.729 3.890 -30.037 1.00 92.25 198 MET A O 1
ATOM 1478 N N . ARG A 1 199 ? 19.672 4.315 -28.042 1.00 92.88 199 ARG A N 1
ATOM 1479 C CA . ARG A 1 199 ? 20.696 5.236 -28.560 1.00 92.88 199 ARG A CA 1
ATOM 1480 C C . ARG A 1 199 ? 21.604 4.557 -29.585 1.00 92.88 199 ARG A C 1
ATOM 1482 O O . ARG A 1 199 ? 21.922 5.179 -30.594 1.00 92.88 199 ARG A O 1
ATOM 1489 N N . ALA A 1 200 ? 22.004 3.305 -29.361 1.00 93.75 200 ALA A N 1
ATOM 1490 C CA . ALA A 1 200 ? 22.808 2.545 -30.317 1.00 93.75 200 ALA A CA 1
ATOM 1491 C C . ALA A 1 200 ? 22.059 2.339 -31.643 1.00 93.75 200 ALA A C 1
ATOM 1493 O O . ALA A 1 200 ? 22.593 2.666 -32.700 1.00 93.75 200 ALA A O 1
ATOM 1494 N N . PHE A 1 201 ? 20.795 1.906 -31.601 1.00 95.50 201 PHE A N 1
ATOM 1495 C CA . PHE A 1 201 ? 19.983 1.750 -32.813 1.00 95.50 201 PHE A CA 1
ATOM 1496 C C . PHE A 1 201 ? 19.704 3.074 -33.526 1.00 95.50 201 PHE A C 1
ATOM 1498 O O . PHE A 1 201 ? 19.699 3.124 -34.755 1.00 95.50 201 PHE A O 1
ATOM 1505 N N . GLU A 1 202 ? 19.495 4.162 -32.788 1.00 95.25 202 GLU A N 1
ATOM 1506 C CA . GLU A 1 202 ? 19.342 5.495 -33.370 1.00 95.25 202 GLU A CA 1
ATOM 1507 C C . GLU A 1 202 ? 20.628 5.961 -34.063 1.00 95.25 202 GLU A C 1
ATOM 1509 O O . GLU A 1 202 ? 20.564 6.521 -35.159 1.00 95.25 202 GLU A O 1
ATOM 1514 N N . GLN A 1 203 ? 21.795 5.690 -33.471 1.00 94.88 203 GLN A N 1
ATOM 1515 C CA . GLN A 1 203 ? 23.096 5.980 -34.079 1.00 94.88 203 GLN A CA 1
ATOM 1516 C C . GLN A 1 203 ? 23.341 5.135 -35.332 1.00 94.88 203 GLN A C 1
ATOM 1518 O O . GLN A 1 203 ? 23.718 5.689 -36.363 1.00 94.88 203 GLN A O 1
ATOM 1523 N N . GLU A 1 204 ? 23.079 3.827 -35.280 1.00 96.25 204 GLU A N 1
ATOM 1524 C CA . GLU A 1 204 ? 23.179 2.928 -36.436 1.00 96.25 204 GLU A CA 1
ATOM 1525 C C . GLU A 1 204 ? 22.252 3.374 -37.570 1.00 96.25 204 GLU A C 1
ATOM 1527 O O . GLU A 1 204 ? 22.675 3.488 -38.722 1.00 96.25 204 GLU A O 1
ATOM 1532 N N . ARG A 1 205 ? 20.998 3.706 -37.243 1.00 95.06 205 ARG A N 1
ATOM 1533 C CA . ARG A 1 205 ? 20.023 4.231 -38.201 1.00 95.06 205 ARG A CA 1
ATOM 1534 C C . ARG A 1 205 ? 20.499 5.540 -38.819 1.00 95.06 205 ARG A C 1
ATOM 1536 O O . ARG A 1 205 ? 20.401 5.704 -40.032 1.00 95.06 205 ARG A O 1
ATOM 1543 N N . ARG A 1 206 ? 21.025 6.468 -38.014 1.00 94.25 206 ARG A N 1
ATOM 1544 C CA . ARG A 1 206 ? 21.563 7.740 -38.513 1.00 94.25 206 ARG A CA 1
ATOM 1545 C C . ARG A 1 206 ? 22.758 7.513 -39.434 1.00 94.25 206 ARG A C 1
ATOM 1547 O O . ARG A 1 206 ? 22.778 8.082 -40.519 1.00 94.25 206 ARG A O 1
ATOM 1554 N N . ALA A 1 207 ? 23.697 6.648 -39.055 1.00 94.75 207 ALA A N 1
ATOM 1555 C CA . ALA A 1 207 ? 24.848 6.298 -39.885 1.00 94.75 207 ALA A CA 1
ATOM 1556 C C . ALA A 1 207 ? 24.419 5.658 -41.218 1.00 94.75 207 ALA A C 1
ATOM 1558 O O . ALA A 1 207 ? 24.959 5.997 -42.270 1.00 94.75 207 ALA A O 1
ATOM 1559 N N . ALA A 1 208 ? 23.406 4.787 -41.198 1.00 95.81 208 ALA A N 1
ATOM 1560 C CA . ALA A 1 208 ? 22.842 4.191 -42.406 1.00 95.81 208 ALA A CA 1
ATOM 1561 C C . ALA A 1 208 ? 22.167 5.235 -43.314 1.00 95.81 208 ALA A C 1
ATOM 1563 O O . ALA A 1 208 ? 22.347 5.190 -44.531 1.00 95.81 208 ALA A O 1
ATOM 1564 N N . LEU A 1 209 ? 21.433 6.198 -42.743 1.00 94.44 209 LEU A N 1
ATOM 1565 C CA . LEU A 1 209 ? 20.846 7.309 -43.500 1.00 94.44 209 LEU A CA 1
ATOM 1566 C C . LEU A 1 209 ? 21.929 8.229 -44.089 1.00 94.44 209 LEU A C 1
ATOM 1568 O O . LEU A 1 209 ? 21.837 8.582 -45.261 1.00 94.44 209 LEU A O 1
ATOM 1572 N N . GLU A 1 210 ? 22.974 8.573 -43.328 1.00 94.25 210 GLU A N 1
ATOM 1573 C CA . GLU A 1 210 ? 24.118 9.361 -43.820 1.00 94.25 210 GLU A CA 1
ATOM 1574 C C . GLU A 1 210 ? 24.833 8.644 -44.985 1.00 94.25 210 GLU A C 1
ATOM 1576 O O . GLU A 1 210 ? 25.136 9.259 -46.015 1.00 94.25 210 GLU A O 1
ATOM 1581 N N . ALA A 1 211 ? 25.048 7.328 -44.869 1.00 94.62 211 ALA A N 1
ATOM 1582 C CA . ALA A 1 211 ? 25.618 6.508 -45.936 1.00 94.62 211 ALA A CA 1
ATOM 1583 C C . ALA A 1 211 ? 24.712 6.471 -47.177 1.00 94.62 211 ALA A C 1
ATOM 1585 O O . ALA A 1 211 ? 25.192 6.644 -48.298 1.00 94.62 211 ALA A O 1
ATOM 1586 N N . LEU A 1 212 ? 23.399 6.309 -46.990 1.00 93.38 212 LEU A N 1
ATOM 1587 C CA . LEU A 1 212 ? 22.420 6.303 -48.075 1.00 93.38 212 LEU A CA 1
ATOM 1588 C C . LEU A 1 212 ? 22.381 7.644 -48.820 1.00 93.38 212 LEU A C 1
ATOM 1590 O O . LEU A 1 212 ? 22.433 7.651 -50.047 1.00 93.38 212 LEU A O 1
ATOM 1594 N N . VAL A 1 213 ? 22.356 8.773 -48.103 1.00 93.88 213 VAL A N 1
ATOM 1595 C CA . VAL A 1 213 ? 22.440 10.115 -48.708 1.00 93.88 213 VAL A CA 1
ATOM 1596 C C . VAL A 1 213 ? 23.727 10.263 -49.517 1.00 93.88 213 VAL A C 1
ATOM 1598 O O . VAL A 1 213 ? 23.692 10.766 -50.639 1.00 93.88 213 VAL A O 1
ATOM 1601 N N . SER A 1 214 ? 24.854 9.784 -48.987 1.00 92.88 214 SER A N 1
ATOM 1602 C CA . SER A 1 214 ? 26.145 9.852 -49.678 1.00 92.88 214 SER A CA 1
ATOM 1603 C C . SER A 1 214 ? 26.147 9.042 -50.980 1.00 92.88 214 SER A C 1
ATOM 1605 O O . SER A 1 214 ? 26.616 9.533 -52.005 1.00 92.88 214 SER A O 1
ATOM 1607 N N . VAL A 1 215 ? 25.584 7.828 -50.972 1.00 94.62 215 VAL A N 1
ATOM 1608 C CA . VAL A 1 215 ? 25.471 6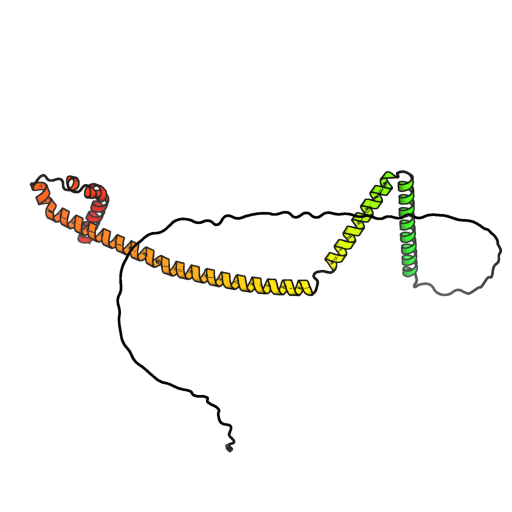.972 -52.166 1.00 94.62 215 VAL A CA 1
ATOM 1609 C C . VAL A 1 215 ? 24.516 7.579 -53.194 1.00 94.62 215 VAL A C 1
ATOM 1611 O O . VAL A 1 215 ? 24.851 7.631 -54.377 1.00 94.62 215 VAL A O 1
ATOM 1614 N N . LEU A 1 216 ? 23.355 8.078 -52.758 1.00 91.44 216 LEU A N 1
ATOM 1615 C CA . LEU A 1 216 ? 22.403 8.750 -53.645 1.00 91.44 216 LEU A CA 1
ATOM 1616 C C . LEU A 1 216 ? 23.042 9.979 -54.301 1.00 91.44 216 LEU A C 1
ATOM 1618 O O . LEU A 1 216 ? 22.964 10.123 -55.516 1.00 91.44 216 LEU A O 1
ATOM 1622 N N . GLY A 1 217 ? 23.753 10.805 -53.527 1.00 90.62 217 GLY A N 1
ATOM 1623 C CA . GLY A 1 217 ? 24.473 11.968 -54.048 1.00 90.62 217 GLY A CA 1
ATOM 1624 C C . GLY A 1 217 ? 25.609 11.604 -55.012 1.00 90.62 217 GLY A C 1
ATOM 1625 O O . GLY A 1 217 ? 25.785 12.272 -56.027 1.00 90.62 217 GLY A O 1
ATOM 1626 N N . ALA A 1 218 ? 26.355 10.527 -54.744 1.00 93.56 218 ALA A N 1
ATOM 1627 C CA . ALA A 1 218 ? 27.444 10.071 -55.612 1.00 93.56 218 ALA A CA 1
ATOM 1628 C C . ALA A 1 218 ? 26.958 9.570 -56.986 1.00 93.56 218 ALA A C 1
ATOM 1630 O O . ALA A 1 218 ? 27.688 9.677 -57.974 1.00 93.56 218 ALA A O 1
ATOM 1631 N N . HIS A 1 219 ? 25.736 9.034 -57.059 1.00 93.31 219 HIS A N 1
ATOM 1632 C CA . HIS A 1 219 ? 25.160 8.458 -58.277 1.00 93.31 219 HIS A CA 1
ATOM 1633 C C . HIS A 1 219 ? 24.041 9.299 -58.911 1.00 93.31 219 HIS A C 1
ATOM 1635 O O . HIS A 1 219 ? 23.515 8.905 -59.951 1.00 93.31 219 HIS A O 1
ATOM 1641 N N . ASP A 1 220 ? 23.714 10.465 -58.351 1.00 92.06 220 ASP A N 1
ATOM 1642 C CA . ASP A 1 220 ? 22.616 11.331 -58.804 1.00 92.06 220 ASP A CA 1
ATOM 1643 C C . ASP A 1 220 ? 22.693 11.648 -60.308 1.00 92.06 220 ASP A C 1
ATOM 1645 O O . ASP A 1 220 ? 21.743 11.425 -61.058 1.00 92.06 220 ASP A O 1
ATOM 1649 N N . ALA A 1 221 ? 23.877 12.035 -60.797 1.00 90.31 221 ALA A N 1
ATOM 1650 C CA . ALA A 1 221 ? 24.097 12.317 -62.216 1.00 90.31 221 ALA A CA 1
ATOM 1651 C C . ALA A 1 221 ? 23.875 11.091 -63.124 1.00 90.31 221 ALA A C 1
ATOM 1653 O O . ALA A 1 221 ? 23.413 11.235 -64.257 1.00 90.31 221 ALA A O 1
ATOM 1654 N N . ALA A 1 222 ? 24.186 9.885 -62.638 1.00 92.00 222 ALA A N 1
ATOM 1655 C CA . ALA A 1 222 ? 23.980 8.648 -63.386 1.00 92.00 222 ALA A CA 1
ATOM 1656 C C . ALA A 1 222 ? 22.491 8.274 -63.451 1.00 92.00 222 ALA A C 1
ATOM 1658 O O . ALA A 1 222 ? 22.006 7.889 -64.516 1.00 92.00 222 ALA A O 1
ATOM 1659 N N . PHE A 1 223 ? 21.753 8.443 -62.350 1.00 91.12 223 PHE A N 1
ATOM 1660 C CA . PHE A 1 223 ? 20.302 8.249 -62.332 1.00 91.12 223 PHE A CA 1
ATOM 1661 C C . PHE A 1 223 ? 19.580 9.268 -63.220 1.00 91.12 223 PHE A C 1
ATOM 1663 O O . PHE A 1 223 ? 18.726 8.882 -64.022 1.00 91.12 223 PHE A O 1
ATOM 1670 N N . ALA A 1 224 ? 19.988 10.540 -63.161 1.00 90.81 224 ALA A N 1
ATOM 1671 C CA . ALA A 1 224 ? 19.451 11.603 -64.004 1.00 90.81 224 ALA A CA 1
ATOM 1672 C C . ALA A 1 224 ? 19.693 11.337 -65.500 1.00 90.81 224 ALA A C 1
ATOM 1674 O O . ALA A 1 224 ? 18.773 11.472 -66.306 1.00 90.81 224 ALA A O 1
ATOM 1675 N N . ALA A 1 225 ? 20.900 10.899 -65.879 1.00 92.94 225 ALA A N 1
ATOM 1676 C CA . ALA A 1 225 ? 21.225 10.553 -67.265 1.00 92.94 225 ALA A CA 1
ATOM 1677 C C . ALA A 1 225 ? 20.419 9.350 -67.790 1.00 92.94 225 ALA A C 1
ATOM 1679 O O . ALA A 1 225 ? 20.109 9.288 -68.979 1.00 92.94 225 ALA A O 1
ATOM 1680 N N . ALA A 1 226 ? 20.065 8.410 -66.911 1.00 92.38 226 ALA A N 1
ATOM 1681 C CA . ALA A 1 226 ? 19.238 7.254 -67.244 1.00 92.38 226 ALA A CA 1
ATOM 1682 C C . ALA A 1 226 ? 17.723 7.550 -67.226 1.00 92.38 226 ALA A C 1
ATOM 1684 O O . ALA A 1 226 ? 16.938 6.689 -67.620 1.00 92.38 226 ALA A O 1
ATOM 1685 N N . GLY A 1 227 ? 17.298 8.737 -66.772 1.00 92.50 227 GLY A N 1
ATOM 1686 C CA . GLY A 1 227 ? 15.882 9.085 -66.608 1.00 92.50 227 GLY A CA 1
ATOM 1687 C C . GLY A 1 227 ? 15.169 8.252 -65.537 1.00 92.50 227 GLY A C 1
ATOM 1688 O O . GLY A 1 227 ? 13.962 8.037 -65.632 1.00 92.50 227 GLY A O 1
ATOM 1689 N N . ILE A 1 228 ? 15.914 7.743 -64.550 1.00 92.00 228 ILE A N 1
ATOM 1690 C CA . ILE A 1 228 ? 15.402 6.855 -63.505 1.00 92.00 228 ILE A CA 1
ATOM 1691 C C . ILE A 1 228 ? 15.043 7.672 -62.264 1.00 92.00 228 ILE A C 1
ATOM 1693 O O . ILE A 1 228 ? 15.901 8.333 -61.682 1.00 92.00 228 ILE A O 1
ATOM 1697 N N . ASP A 1 229 ? 13.794 7.553 -61.812 1.00 87.31 229 ASP A N 1
ATOM 1698 C CA . ASP A 1 229 ? 13.388 8.016 -60.487 1.00 87.31 229 ASP A CA 1
ATOM 1699 C C . ASP A 1 229 ? 13.685 6.932 -59.441 1.00 87.31 229 ASP A C 1
ATOM 1701 O O . ASP A 1 229 ? 13.020 5.896 -59.366 1.00 87.31 229 ASP A O 1
ATOM 1705 N N . VAL A 1 230 ? 14.706 7.174 -58.621 1.00 86.06 230 VAL A N 1
ATOM 1706 C CA . VAL A 1 230 ? 15.148 6.238 -57.579 1.00 86.06 230 VAL A CA 1
ATOM 1707 C C . VAL A 1 230 ? 14.069 6.043 -56.507 1.00 86.06 230 VAL A C 1
ATOM 1709 O O . VAL A 1 230 ? 13.943 4.945 -55.964 1.00 86.06 230 VAL A O 1
ATOM 1712 N N . ALA A 1 231 ? 13.236 7.055 -56.241 1.00 85.56 231 ALA A N 1
ATOM 1713 C CA . ALA A 1 231 ? 12.140 6.946 -55.278 1.00 85.56 231 ALA A CA 1
ATOM 1714 C C . ALA A 1 231 ? 10.994 6.056 -55.791 1.00 85.56 231 ALA A C 1
ATOM 1716 O O . ALA A 1 231 ? 10.294 5.438 -54.990 1.00 85.56 231 ALA A O 1
ATOM 1717 N N . ALA A 1 232 ? 10.831 5.942 -57.113 1.00 85.06 232 ALA A N 1
ATOM 1718 C CA . ALA A 1 232 ? 9.890 5.007 -57.727 1.00 85.06 232 ALA A CA 1
ATOM 1719 C C . ALA A 1 232 ? 10.395 3.552 -57.697 1.00 85.06 232 ALA A C 1
ATOM 1721 O O . ALA A 1 232 ? 9.588 2.623 -57.711 1.00 85.06 232 ALA A O 1
ATOM 1722 N N . LEU A 1 233 ? 11.718 3.347 -57.645 1.00 85.56 233 LEU A N 1
ATOM 1723 C CA . LEU A 1 233 ? 12.340 2.020 -57.563 1.00 85.56 233 LEU A CA 1
ATOM 1724 C C . LEU A 1 233 ? 12.427 1.478 -56.134 1.00 85.56 233 LEU A C 1
ATOM 1726 O O . LEU A 1 233 ? 12.306 0.270 -55.938 1.00 85.56 233 LEU A O 1
ATOM 1730 N N . VAL A 1 234 ? 12.638 2.353 -55.149 1.00 91.00 234 VAL A N 1
ATOM 1731 C CA . VAL A 1 234 ? 12.693 1.998 -53.725 1.00 91.00 234 VAL A CA 1
ATOM 1732 C C . VAL A 1 234 ? 11.666 2.852 -52.975 1.00 91.00 234 VAL A C 1
ATOM 1734 O O . VAL A 1 234 ? 11.990 3.961 -52.536 1.00 91.00 234 VAL A O 1
ATOM 1737 N N . PRO A 1 235 ? 10.416 2.371 -52.830 1.00 88.56 235 PRO A N 1
ATOM 1738 C CA . PRO A 1 235 ? 9.321 3.129 -52.219 1.00 88.56 235 PRO A CA 1
ATOM 1739 C C . PRO A 1 235 ? 9.610 3.608 -50.787 1.00 88.56 235 PRO A C 1
ATOM 1741 O O . PRO A 1 235 ? 9.078 4.625 -50.339 1.00 88.56 235 PRO A O 1
ATOM 1744 N N . GLU A 1 236 ? 10.480 2.911 -50.058 1.00 90.88 236 GLU A N 1
ATOM 1745 C CA . GLU A 1 236 ? 10.935 3.282 -48.718 1.00 90.88 236 GLU A CA 1
ATOM 1746 C C . GLU A 1 236 ? 11.675 4.628 -48.708 1.00 90.88 236 GLU A C 1
ATOM 1748 O O . GLU A 1 236 ? 11.576 5.372 -47.731 1.00 90.88 236 GLU A O 1
ATOM 1753 N N . LEU A 1 237 ? 12.338 5.002 -49.810 1.00 87.75 237 LEU A N 1
ATOM 1754 C CA . LEU A 1 237 ? 12.987 6.308 -49.945 1.00 87.75 237 LEU A CA 1
ATOM 1755 C C . LEU A 1 237 ? 11.971 7.444 -49.917 1.00 87.75 237 LEU A C 1
ATOM 1757 O O . LEU A 1 237 ? 12.231 8.470 -49.289 1.00 87.75 237 LEU A O 1
ATOM 1761 N N . ALA A 1 238 ? 10.794 7.257 -50.521 1.00 86.38 238 ALA A N 1
ATOM 1762 C CA . ALA A 1 238 ? 9.721 8.246 -50.464 1.00 86.38 238 ALA A CA 1
ATOM 1763 C C . ALA A 1 238 ? 9.251 8.466 -49.015 1.00 86.38 238 ALA A C 1
ATOM 1765 O O . ALA A 1 238 ? 9.026 9.601 -48.592 1.00 86.38 238 ALA A O 1
ATOM 1766 N N . ARG A 1 239 ? 9.189 7.391 -48.215 1.00 90.69 239 ARG A N 1
ATOM 1767 C CA . ARG A 1 239 ? 8.859 7.467 -46.783 1.00 90.69 239 ARG A CA 1
ATOM 1768 C C . ARG A 1 239 ? 9.947 8.176 -45.972 1.00 90.69 239 ARG A C 1
ATOM 1770 O O . ARG A 1 239 ? 9.618 8.934 -45.065 1.00 90.69 239 ARG A O 1
ATOM 1777 N N . TRP A 1 240 ? 11.220 7.940 -46.278 1.00 92.56 240 TRP A N 1
ATOM 1778 C CA . TRP A 1 240 ? 12.349 8.534 -45.552 1.00 92.56 240 TRP A CA 1
ATOM 1779 C C . TRP A 1 240 ? 12.791 9.896 -46.093 1.00 92.56 240 TRP A C 1
ATOM 1781 O O . TRP A 1 240 ? 13.660 10.525 -45.501 1.00 92.56 240 TRP A O 1
ATOM 1791 N N . THR A 1 241 ? 12.188 10.390 -47.178 1.00 87.44 241 THR A N 1
ATOM 1792 C CA . THR A 1 241 ? 12.580 11.643 -47.848 1.00 87.44 241 THR A CA 1
ATOM 1793 C C . THR A 1 241 ? 12.690 12.851 -46.905 1.00 87.44 241 THR A C 1
ATOM 1795 O O . THR A 1 241 ? 13.677 13.581 -47.025 1.00 87.44 241 THR A O 1
ATOM 1798 N N . PRO A 1 242 ? 11.759 13.089 -45.954 1.00 90.38 242 PRO A N 1
ATOM 1799 C CA . PRO A 1 242 ? 11.896 14.202 -45.014 1.00 90.38 242 PRO A CA 1
ATOM 1800 C C . PRO A 1 242 ? 13.168 14.093 -44.168 1.00 90.38 242 PRO A C 1
ATOM 1802 O O . PRO A 1 242 ? 13.891 15.070 -44.006 1.00 90.38 242 PRO A O 1
ATOM 1805 N N . GLU A 1 243 ? 13.471 12.889 -43.686 1.00 89.31 243 GLU A N 1
ATOM 1806 C CA . GLU A 1 243 ? 14.623 12.625 -42.824 1.00 89.31 243 GLU A CA 1
ATOM 1807 C C . GLU A 1 243 ? 15.940 12.640 -43.602 1.00 89.31 243 GLU A C 1
ATOM 1809 O O . GLU A 1 243 ? 16.921 13.216 -43.143 1.00 89.31 243 GLU A O 1
ATOM 1814 N N . LEU A 1 244 ? 15.957 12.071 -44.811 1.00 90.38 244 LEU A N 1
ATOM 1815 C CA . LEU A 1 244 ? 17.107 12.119 -45.714 1.00 90.38 244 LEU A CA 1
ATOM 1816 C C . LEU A 1 244 ? 17.471 13.564 -46.073 1.00 90.38 244 LEU A C 1
ATOM 1818 O O . LEU A 1 244 ? 18.654 13.889 -46.142 1.00 90.38 244 LEU A O 1
ATOM 1822 N N . ARG A 1 245 ? 16.474 14.446 -46.249 1.00 90.19 245 ARG A N 1
ATOM 1823 C CA . ARG A 1 245 ? 16.709 15.880 -46.466 1.00 90.19 245 ARG A CA 1
ATOM 1824 C C . ARG A 1 245 ? 17.365 16.526 -45.247 1.00 90.19 245 ARG A C 1
ATOM 1826 O O . ARG A 1 245 ? 18.366 17.214 -45.414 1.00 90.19 245 ARG A O 1
ATOM 1833 N N . THR A 1 246 ? 16.850 16.277 -44.043 1.00 91.88 246 THR A N 1
ATOM 1834 C CA . THR A 1 246 ? 17.448 16.803 -42.805 1.00 91.88 246 THR A CA 1
ATOM 1835 C C . THR A 1 246 ? 18.890 16.327 -42.636 1.00 91.88 246 THR A C 1
ATOM 1837 O O . THR A 1 246 ? 19.780 17.138 -42.399 1.00 91.88 246 THR A O 1
ATOM 1840 N N . VAL A 1 247 ? 19.152 15.034 -42.837 1.00 92.12 247 VAL A N 1
ATOM 1841 C CA . VAL A 1 247 ? 20.507 14.472 -42.755 1.00 92.12 247 VAL A CA 1
ATOM 1842 C C . VAL A 1 247 ? 21.430 15.082 -43.818 1.00 92.12 247 VAL A C 1
ATOM 1844 O O . VAL A 1 247 ? 22.570 15.429 -43.518 1.00 92.12 247 VAL A O 1
ATOM 1847 N N . ALA A 1 248 ? 20.950 15.281 -45.049 1.00 89.31 248 ALA A N 1
ATOM 1848 C CA . ALA A 1 248 ? 21.724 15.938 -46.101 1.00 89.31 248 ALA A CA 1
ATOM 1849 C C . ALA A 1 248 ? 22.081 17.393 -45.744 1.00 89.31 248 ALA A C 1
ATOM 1851 O O . ALA A 1 248 ? 23.221 17.815 -45.941 1.00 89.31 248 ALA A O 1
ATOM 1852 N N . GLU A 1 249 ? 21.135 18.152 -45.185 1.00 91.94 249 GLU A N 1
ATOM 1853 C CA . GLU A 1 249 ? 21.364 19.522 -44.709 1.00 91.94 249 GLU A CA 1
ATOM 1854 C C . GLU A 1 249 ? 22.410 19.563 -43.586 1.00 91.94 249 GLU A C 1
ATOM 1856 O O . GLU A 1 249 ? 23.313 20.402 -43.614 1.00 91.94 249 GLU A O 1
ATOM 1861 N N . GLU A 1 250 ? 22.347 18.625 -42.640 1.00 91.06 250 GLU A N 1
ATOM 1862 C CA . GLU A 1 250 ? 23.323 18.494 -41.555 1.00 91.06 250 GLU A CA 1
ATOM 1863 C C . GLU A 1 250 ? 24.726 18.134 -42.058 1.00 91.06 250 GLU A C 1
ATOM 1865 O O . GLU A 1 250 ? 25.707 18.712 -41.586 1.00 91.06 250 GLU A O 1
ATOM 1870 N N . ILE A 1 251 ? 24.847 17.212 -43.020 1.00 89.56 251 ILE A N 1
ATOM 1871 C CA . ILE A 1 251 ? 26.134 16.856 -43.641 1.00 89.56 251 ILE A CA 1
ATOM 1872 C C . ILE A 1 251 ? 26.742 18.087 -44.325 1.00 89.56 251 ILE A C 1
ATOM 1874 O O . ILE A 1 251 ? 27.920 18.394 -44.128 1.00 89.56 251 ILE A O 1
ATOM 1878 N N . VAL A 1 252 ? 25.937 18.831 -45.092 1.00 90.00 252 VAL A N 1
ATOM 1879 C CA . VAL A 1 252 ? 26.376 20.059 -45.770 1.00 90.00 252 VAL A CA 1
ATOM 1880 C C . VAL A 1 252 ? 26.779 21.138 -44.764 1.00 90.00 252 VAL A C 1
ATOM 1882 O O . VAL A 1 252 ? 27.757 21.847 -44.997 1.00 90.00 252 VAL A O 1
ATOM 1885 N N . ALA A 1 253 ? 26.058 21.276 -43.651 1.00 87.69 253 ALA A N 1
ATOM 1886 C CA . ALA A 1 253 ? 26.411 22.207 -42.583 1.00 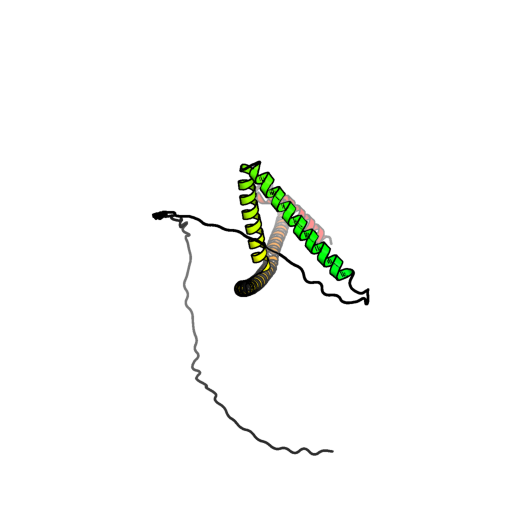87.69 253 ALA A CA 1
ATOM 1887 C C . ALA A 1 253 ? 27.727 21.810 -41.889 1.00 87.69 253 ALA A C 1
ATOM 1889 O O . ALA A 1 253 ? 28.579 22.669 -41.672 1.00 87.69 253 ALA A O 1
ATOM 1890 N N . ARG A 1 254 ? 27.932 20.513 -41.613 1.00 88.12 254 ARG A N 1
ATOM 1891 C CA . ARG A 1 254 ? 29.155 19.972 -40.994 1.00 88.12 254 ARG A CA 1
ATOM 1892 C C . ARG A 1 254 ? 30.385 20.129 -41.892 1.00 88.12 254 ARG A C 1
ATOM 1894 O O . ARG A 1 254 ? 31.470 20.348 -41.379 1.00 88.12 254 ARG A O 1
ATOM 1901 N N . GLY A 1 255 ? 30.221 20.049 -43.213 1.00 77.81 255 GLY A N 1
ATOM 1902 C CA . GLY A 1 255 ? 31.304 20.272 -44.181 1.00 77.81 255 GLY A CA 1
ATOM 1903 C C . GLY A 1 255 ? 31.647 21.745 -44.449 1.00 77.81 255 GLY A C 1
ATOM 1904 O O . GLY A 1 255 ? 32.608 22.017 -45.164 1.00 77.81 255 GLY A O 1
ATOM 1905 N N . LYS A 1 256 ? 30.856 22.692 -43.926 1.00 64.38 256 LYS A N 1
ATOM 1906 C CA . LYS A 1 256 ? 31.071 24.146 -44.063 1.00 64.38 256 LYS A CA 1
ATOM 1907 C C . LYS A 1 256 ? 31.650 24.807 -42.804 1.00 64.38 256 LYS A C 1
ATOM 1909 O O . LYS A 1 256 ? 32.045 25.969 -42.894 1.00 64.38 256 LYS A O 1
ATOM 1914 N N . ALA A 1 257 ? 31.643 24.109 -41.667 1.00 49.34 257 ALA A N 1
ATOM 1915 C CA . ALA A 1 257 ? 32.260 24.524 -40.405 1.00 49.34 257 ALA A CA 1
ATOM 1916 C C . ALA A 1 257 ? 33.714 24.039 -40.332 1.00 49.34 257 ALA A C 1
ATOM 1918 O O . ALA A 1 257 ? 34.536 24.777 -39.746 1.00 49.34 257 ALA A O 1
#

Organism: NCBI:txid927083

Radius of gyration: 53.7 Å; chains: 1; bounding box: 116×62×150 Å

pLDDT: mean 73.29, std 24.72, range [30.89, 98.5]

Foldseek 3Di:
DDDDDDDDDDDDDDDDDDDDDDDDDDDDDDDDDDDDDDDDDDDDDDDDDDDDDDDDDDDDDDDDDDDDDDDDDDDDDDDDDDDDDDDDDDDDDDCPVVVVVVVVVVVVVVVVVVVVVVVVVVCVVPVVVVVVVVVVVVVVVVVVVVVVVVVVPDDPVRVVVVVVVVVVVVVVVVVVVVVVVVVVVVCVVVVVVVVVVVVVVVVVVLVVLLVVLVVCVVCVVVCVVVVHDVCVVPVVCVVCVVVSVVSVVVVVVVVVD